Protein AF-A0A953V4J7-F1 (afdb_monomer)

pLDDT: mean 77.79, std 24.21, range [28.33, 98.94]

Nearest PDB structures (foldseek):
  7tvm-assembly1_B  TM=8.848E-01  e=2.792E-26  unclassified sequences
  7tvn-assembly1_A  TM=8.772E-01  e=6.047E-26  unclassified sequences
  7tvp-assembly1_A  TM=8.790E-01  e=7.671E-26  unclassified sequences
  8apo-assembly1_Bi  TM=3.993E-01  e=1.828E+00  Polytomella magna

Foldseek 3Di:
DDDDDDDDDDDDDDDDDDDDDDDDDDDDDDDDDDDPPDDDPPLDDCVVLVVVLVVLVVQLVVLVVVQVPDDDDPDPVVVVVNVVSVVSNVVSVVVNVVSVVVSVVSVCVNVPPDDDDDPDFDQDFDFPDWAWADDVPDDTDTWTKTDHPPALKIKTWFWAQADQFLAQQQFAPVQPGLAGVCVLPDVVDGHQAQADPSRHFAADPPPAPDHRGTLGAAPQFDPVDDSRHSNRADGLQAAKAFEEAPVVCVVSQADFFWKKKKAQQVPGFIAIHTHGHYDHNRDGHYIGLNNCVSNVWQSRNHDTITGIRMMMITHHPLGPSHDDHRVVRRVSVVVVVVVVVVVSVVSSDPDPDDDDDDDDDDDDD

Secondary structure (DSSP, 8-state):
-------------------------------------PPP------HHHHHHHHHHHHHHHHHHHHHTT--S---HHHHHHHHHHHHHHHHHHHHHHHHHHHHHHHHHHTT-S--S--------PEEEEEEEE--TTSPPEEEEEEE-TT---EEEEEEEEEE-TT-TTS--TTS-SSS-TTTTEETTEESSB-B-TTSPBPB--TTSSSTTSB-B--SSB-TTS-TT-GGGB--TTTS-EEEEEHHHHHHTT--TT-EEEEEETTT--EEEEEEEEEE-TT---EEEHHHHHHTTS---TTT--EEEEEEEEEETT---SS---HHHHHHHHHHHHHHHHHHHHHSS----PPPPP--------

Structure (mmCIF, N/CA/C/O backbone):
data_AF-A0A953V4J7-F1
#
_entry.id   AF-A0A953V4J7-F1
#
loop_
_atom_site.group_PDB
_atom_site.id
_atom_site.type_symbol
_atom_site.label_atom_id
_atom_site.label_alt_id
_atom_site.label_comp_id
_atom_site.label_asym_id
_atom_site.label_entity_id
_atom_site.label_seq_id
_atom_site.pdbx_PDB_ins_code
_atom_site.Cartn_x
_atom_site.Cartn_y
_atom_site.Cartn_z
_atom_site.occupancy
_atom_site.B_iso_or_equiv
_atom_site.auth_seq_id
_atom_site.auth_comp_id
_atom_site.auth_asym_id
_atom_site.auth_atom_id
_atom_site.pdbx_PDB_model_num
ATOM 1 N N . MET A 1 1 ? -33.431 -47.018 -30.991 1.00 38.28 1 MET A N 1
ATOM 2 C CA . MET A 1 1 ? -33.426 -47.524 -29.597 1.00 38.28 1 MET A CA 1
ATOM 3 C C . MET A 1 1 ? -32.924 -46.392 -28.706 1.00 38.28 1 MET A C 1
ATOM 5 O O . MET A 1 1 ? -31.840 -45.927 -28.993 1.00 38.28 1 MET A O 1
ATOM 9 N N . ARG A 1 2 ? -33.589 -45.798 -27.713 1.00 40.41 2 ARG A N 1
ATOM 10 C CA . ARG A 1 2 ? -34.964 -45.763 -27.190 1.00 40.41 2 ARG A CA 1
ATOM 11 C C . ARG A 1 2 ? -35.323 -44.263 -27.097 1.00 40.41 2 ARG A C 1
ATOM 13 O O . ARG A 1 2 ? -34.515 -43.489 -26.600 1.00 40.41 2 ARG A O 1
ATOM 20 N N . ARG A 1 3 ? -36.499 -43.865 -27.591 1.00 36.41 3 ARG A N 1
ATOM 21 C CA . ARG A 1 3 ? -37.117 -42.544 -27.367 1.00 36.41 3 ARG A CA 1
ATOM 22 C C . ARG A 1 3 ? -38.133 -42.696 -26.234 1.00 36.41 3 ARG A C 1
ATOM 24 O O . ARG A 1 3 ? -38.844 -43.697 -26.228 1.00 36.41 3 ARG A O 1
ATOM 31 N N . ALA A 1 4 ? -38.231 -41.721 -25.337 1.00 40.25 4 ALA A N 1
ATOM 32 C CA . ALA A 1 4 ? -39.351 -41.594 -24.409 1.00 40.25 4 ALA A CA 1
ATOM 33 C C . ALA A 1 4 ? -40.028 -40.236 -24.642 1.00 40.25 4 ALA A C 1
ATOM 35 O O . ALA A 1 4 ? -39.395 -39.191 -24.537 1.00 40.25 4 ALA A O 1
ATOM 36 N N . VAL A 1 5 ? -41.305 -40.299 -25.014 1.00 39.91 5 VAL A N 1
ATOM 37 C CA . VAL A 1 5 ? -42.265 -39.200 -25.153 1.00 39.91 5 VAL A CA 1
ATOM 38 C C . VAL A 1 5 ? -43.457 -39.591 -24.290 1.00 39.91 5 VAL A C 1
ATOM 40 O O . VAL A 1 5 ? -43.992 -40.669 -24.526 1.00 39.91 5 VAL A O 1
ATOM 43 N N . VAL A 1 6 ? -43.875 -38.740 -23.348 1.00 38.22 6 VAL A N 1
ATOM 44 C CA . VAL A 1 6 ? -45.207 -38.740 -22.699 1.00 38.22 6 VAL A CA 1
ATOM 45 C C . VAL A 1 6 ? -45.449 -37.292 -22.211 1.00 38.22 6 VAL A C 1
ATOM 47 O O . VAL A 1 6 ? -44.702 -36.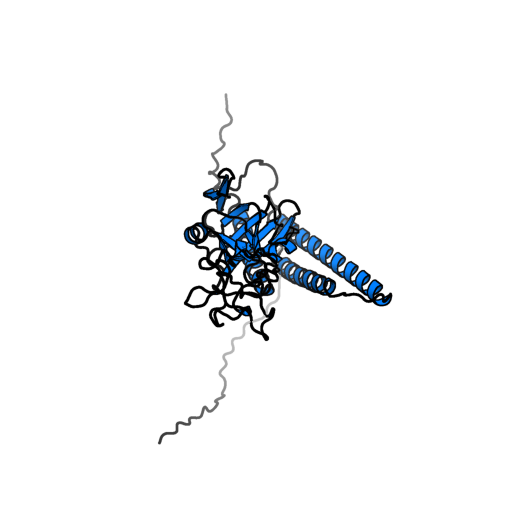824 -21.362 1.00 38.22 6 VAL A O 1
ATOM 50 N N . LEU A 1 7 ? -46.181 -36.421 -22.923 1.00 34.69 7 LEU A N 1
ATOM 51 C CA . LEU A 1 7 ? -47.638 -36.158 -22.883 1.00 34.69 7 LEU A CA 1
ATOM 52 C C . LEU A 1 7 ? -48.225 -35.949 -21.471 1.00 34.69 7 LEU A C 1
ATOM 54 O O . LEU A 1 7 ? -48.472 -36.916 -20.762 1.00 34.69 7 LEU A O 1
ATOM 58 N N . PHE A 1 8 ? -48.552 -34.700 -21.113 1.00 33.34 8 PHE A N 1
ATOM 59 C CA . PHE A 1 8 ? -49.488 -34.387 -20.025 1.00 33.34 8 PHE A CA 1
ATOM 60 C C . PHE A 1 8 ? -50.726 -33.684 -20.597 1.00 33.34 8 PHE A C 1
ATOM 62 O O . PHE A 1 8 ? -50.638 -32.596 -21.163 1.00 33.34 8 PHE A O 1
ATOM 69 N N . LEU A 1 9 ? -51.864 -34.368 -20.479 1.00 33.91 9 LEU A N 1
ATOM 70 C CA . LEU A 1 9 ? -53.213 -33.910 -20.803 1.00 33.91 9 LEU A CA 1
ATOM 71 C C . LEU A 1 9 ? -53.820 -33.174 -19.602 1.00 33.91 9 LEU A C 1
ATOM 73 O O . LEU A 1 9 ? -53.640 -33.586 -18.457 1.00 33.91 9 LEU A O 1
ATOM 77 N N . GLY A 1 10 ? -54.558 -32.102 -19.892 1.00 31.44 10 GLY A N 1
ATOM 78 C CA . GLY A 1 10 ? -55.375 -31.373 -18.928 1.00 31.44 10 GLY A CA 1
ATOM 79 C C . GLY A 1 10 ? -56.637 -32.124 -18.493 1.00 31.44 10 GLY A C 1
ATOM 80 O O . GLY A 1 10 ? -57.105 -33.043 -19.164 1.00 31.44 10 GLY A O 1
ATOM 81 N N . GLY A 1 11 ? -57.210 -31.669 -17.378 1.00 31.17 11 GLY A N 1
ATOM 82 C CA . GLY A 1 11 ? -58.510 -32.098 -16.871 1.00 31.17 11 GLY A CA 1
ATOM 83 C C . GLY A 1 11 ? -59.122 -31.031 -15.961 1.00 31.17 11 GLY A C 1
ATOM 84 O O . GLY A 1 11 ? -58.620 -30.775 -14.873 1.00 31.17 11 GLY A O 1
ATOM 85 N N . ILE A 1 12 ? -60.198 -30.410 -16.443 1.00 36.94 12 ILE A N 1
ATOM 86 C CA . ILE A 1 12 ? -61.181 -29.597 -15.706 1.00 36.94 12 ILE A CA 1
ATOM 87 C C . ILE A 1 12 ? -62.361 -30.521 -15.352 1.00 36.94 12 ILE A C 1
ATOM 89 O O . ILE A 1 12 ? -62.672 -31.371 -16.178 1.00 36.94 12 ILE A O 1
ATOM 93 N N . PHE A 1 13 ? -63.003 -30.338 -14.183 1.00 30.23 13 PHE A N 1
ATOM 94 C CA . PHE A 1 13 ? -64.453 -30.467 -13.848 1.00 30.23 13 PHE A CA 1
ATOM 95 C C . PHE A 1 13 ? -64.588 -30.533 -12.300 1.00 30.23 13 PHE A C 1
ATOM 97 O O . PHE A 1 13 ? -63.967 -31.385 -11.679 1.00 30.23 13 PHE A O 1
ATOM 104 N N . LEU A 1 14 ? -65.124 -29.524 -11.592 1.00 32.06 14 LEU A N 1
ATOM 105 C CA . LEU A 1 14 ? -66.529 -29.116 -11.338 1.00 32.06 14 LEU A CA 1
ATOM 106 C C . LEU A 1 14 ? -67.235 -29.823 -10.150 1.00 32.06 14 LEU A C 1
ATOM 108 O O . LEU A 1 14 ? -67.510 -31.014 -10.190 1.00 32.06 14 LEU A O 1
ATOM 112 N N . CYS A 1 15 ? -67.599 -28.975 -9.172 1.00 28.83 15 CYS A N 1
ATOM 113 C CA . CYS A 1 15 ? -68.765 -28.948 -8.267 1.00 28.83 15 CYS A CA 1
ATOM 114 C C . CYS A 1 15 ? -69.114 -30.109 -7.314 1.00 28.83 15 CYS A C 1
ATOM 116 O O . CYS A 1 15 ? -69.509 -31.191 -7.732 1.00 28.83 15 CYS A O 1
ATOM 118 N N . SER A 1 16 ? -69.272 -29.754 -6.028 1.00 31.38 16 SER A N 1
ATOM 119 C CA . SER A 1 16 ? -70.561 -29.879 -5.318 1.00 31.38 16 SER A CA 1
ATOM 120 C C . SER A 1 16 ? -70.647 -28.946 -4.104 1.00 31.38 16 SER A C 1
ATOM 122 O O . SER A 1 16 ? -69.672 -28.725 -3.391 1.00 31.38 16 SER A O 1
ATOM 124 N N . SER A 1 17 ? -71.837 -28.382 -3.921 1.00 32.12 17 SER A N 1
ATOM 125 C CA . SER A 1 17 ? -72.204 -27.323 -2.982 1.00 32.12 17 SER A CA 1
ATOM 126 C C . SER A 1 17 ? -72.925 -27.906 -1.767 1.00 32.12 17 SER A C 1
ATOM 128 O O . SER A 1 17 ? -73.775 -28.776 -1.938 1.00 32.12 17 SER A O 1
ATOM 130 N N . THR A 1 18 ? -72.735 -27.329 -0.579 1.00 37.22 18 THR A N 1
ATOM 131 C CA . THR A 1 18 ? -73.764 -27.357 0.472 1.00 37.22 18 THR A CA 1
ATOM 132 C C . THR A 1 18 ? -73.940 -25.976 1.085 1.00 37.22 18 THR A C 1
ATOM 134 O O . THR A 1 18 ? -73.002 -25.353 1.574 1.00 37.22 18 THR A O 1
ATOM 137 N N . VAL A 1 19 ? -75.187 -25.524 1.006 1.00 34.75 19 VAL A N 1
ATOM 138 C CA . VAL A 1 19 ? -75.767 -24.307 1.566 1.00 34.75 19 VAL A CA 1
ATOM 139 C C . VAL A 1 19 ? -76.083 -24.531 3.044 1.00 34.75 19 VAL A C 1
ATOM 141 O O . VAL A 1 19 ? -76.745 -25.509 3.376 1.00 34.75 19 VAL A O 1
ATOM 144 N N . THR A 1 20 ? -75.753 -23.563 3.899 1.00 34.97 20 THR A N 1
ATOM 145 C CA . THR A 1 20 ? -76.502 -23.311 5.140 1.00 34.97 20 THR A CA 1
ATOM 146 C C . THR A 1 20 ? -76.660 -21.809 5.343 1.00 34.97 20 THR A C 1
ATOM 148 O O . THR A 1 20 ? -75.705 -21.040 5.278 1.00 34.97 20 THR A O 1
ATOM 151 N N . ARG A 1 21 ? -77.919 -21.411 5.524 1.00 32.44 21 ARG A N 1
ATOM 152 C CA . ARG A 1 21 ? -78.450 -20.052 5.646 1.00 32.44 21 ARG A CA 1
ATOM 153 C C . ARG A 1 21 ? -78.636 -19.735 7.130 1.00 32.44 21 ARG A C 1
ATOM 155 O O . ARG A 1 21 ? -79.226 -20.546 7.835 1.00 32.44 21 ARG A O 1
ATOM 162 N N . GLY A 1 22 ? -78.216 -18.551 7.574 1.00 30.48 22 GLY A N 1
ATOM 163 C CA . GLY A 1 22 ? -78.422 -18.088 8.951 1.00 30.48 22 GLY A CA 1
ATOM 164 C C . GLY A 1 22 ? -78.260 -16.574 9.119 1.00 30.48 22 GLY A C 1
ATOM 165 O O . GLY A 1 22 ? -77.184 -16.113 9.456 1.00 30.48 22 GLY A O 1
ATOM 166 N N . GLN A 1 23 ? -79.346 -15.851 8.829 1.00 32.38 23 GLN A N 1
ATOM 167 C CA . GLN A 1 23 ? -79.809 -14.553 9.364 1.00 32.38 23 GLN A CA 1
ATOM 168 C C . GLN A 1 23 ? -78.820 -13.392 9.636 1.00 32.38 23 GLN A C 1
ATOM 170 O O . GLN A 1 23 ? -78.027 -13.408 10.568 1.00 32.38 23 GLN A O 1
ATOM 175 N N . GLN A 1 24 ? -79.032 -12.292 8.898 1.00 33.81 24 GLN A N 1
ATOM 176 C CA . GLN A 1 24 ? -78.630 -10.933 9.277 1.00 33.81 24 GLN A CA 1
ATOM 177 C C . GLN A 1 24 ? -79.497 -10.400 10.429 1.00 33.81 24 GLN A C 1
ATOM 179 O O . GLN A 1 24 ? -80.725 -10.450 10.353 1.00 33.81 24 GLN A O 1
ATOM 184 N N . VAL A 1 25 ? -78.851 -9.788 11.425 1.00 32.53 25 VAL A N 1
ATOM 185 C CA . VAL A 1 25 ? -79.450 -8.825 12.360 1.00 32.53 25 VAL A CA 1
ATOM 186 C C . VAL A 1 25 ? -78.483 -7.646 12.500 1.00 32.53 25 VAL A C 1
ATOM 188 O O . VAL A 1 25 ? -77.278 -7.833 12.642 1.00 32.53 25 VAL A O 1
ATOM 191 N N . SER A 1 26 ? -79.019 -6.430 12.443 1.00 30.58 26 SER A N 1
ATOM 192 C CA . SER A 1 26 ? -78.356 -5.158 12.760 1.00 30.58 26 SER A CA 1
ATOM 193 C C . SER A 1 26 ? -79.230 -4.418 13.802 1.00 30.58 26 SER A C 1
ATOM 195 O O . SER A 1 26 ? -80.378 -4.821 13.996 1.00 30.58 26 SER A O 1
ATOM 197 N N . PRO A 1 27 ? -78.761 -3.356 14.482 1.00 44.16 27 PRO A N 1
ATOM 198 C CA . PRO A 1 27 ? -78.021 -3.406 15.746 1.00 44.16 27 PRO A CA 1
ATOM 199 C C . PRO A 1 27 ? -78.781 -2.726 16.914 1.00 44.16 27 PRO A C 1
ATOM 201 O O . PRO A 1 27 ? -79.762 -2.014 16.707 1.00 44.16 27 PRO A O 1
ATOM 204 N N . LYS A 1 28 ? -78.306 -2.889 18.160 1.00 28.33 28 LYS A N 1
ATOM 205 C CA . LYS A 1 28 ? -78.708 -2.056 19.316 1.00 28.33 28 LYS A CA 1
ATOM 206 C C . LYS A 1 28 ? -77.488 -1.794 20.226 1.00 28.33 28 LYS A C 1
ATOM 208 O O . LYS A 1 28 ? -76.666 -2.700 20.347 1.00 28.33 28 LYS A O 1
ATOM 213 N N . PRO A 1 29 ? -77.318 -0.580 20.796 1.00 37.06 29 PRO A N 1
ATOM 214 C CA . PRO A 1 29 ? -76.017 -0.087 21.241 1.00 37.06 29 PRO A CA 1
ATOM 215 C C . PRO A 1 29 ? -75.705 -0.475 22.688 1.00 37.06 29 PRO A C 1
ATOM 217 O O . PRO A 1 29 ? -76.608 -0.651 23.506 1.00 37.06 29 PRO A O 1
ATOM 220 N N . ALA A 1 30 ? -74.415 -0.545 22.997 1.00 29.62 30 ALA A N 1
ATOM 221 C CA . ALA A 1 30 ? -73.877 -0.605 24.349 1.00 29.62 30 ALA A CA 1
ATOM 222 C C . ALA A 1 30 ? -72.522 0.141 24.367 1.00 29.62 30 ALA A C 1
ATOM 224 O O . ALA A 1 30 ? -72.015 0.493 23.302 1.00 29.62 30 ALA A O 1
ATOM 225 N N . PRO A 1 31 ? -72.005 0.486 25.549 1.00 31.75 31 PRO A N 1
ATOM 226 C CA . PRO A 1 31 ? -71.834 1.847 26.017 1.00 31.75 31 PRO A CA 1
ATOM 227 C C . PRO A 1 31 ? -70.466 2.430 25.655 1.00 31.75 31 PRO A C 1
ATOM 229 O O . PRO A 1 31 ? -69.478 1.723 25.489 1.00 31.75 31 PRO A O 1
ATOM 232 N N . GLU A 1 32 ? -70.439 3.754 25.581 1.00 34.97 32 GLU A N 1
ATOM 233 C CA . GLU A 1 32 ? -69.242 4.587 25.631 1.00 34.97 32 GLU A CA 1
ATOM 234 C C . GLU A 1 32 ? -68.348 4.158 26.805 1.00 34.97 32 GLU A C 1
ATOM 236 O O . GLU A 1 32 ? -68.883 3.955 27.896 1.00 34.97 32 GLU A O 1
ATOM 241 N N . GLN A 1 33 ? -67.036 3.995 26.568 1.00 28.39 33 GLN A N 1
ATOM 242 C CA . GLN A 1 33 ? -65.923 4.404 27.445 1.00 28.39 33 GLN A CA 1
ATOM 243 C C . GLN A 1 33 ? -64.554 3.924 26.904 1.00 28.39 33 GLN A C 1
ATOM 245 O O . GLN A 1 33 ? -64.313 2.733 26.732 1.00 28.39 33 GLN A O 1
ATOM 250 N N . VAL A 1 34 ? -63.674 4.922 26.759 1.00 30.03 34 VAL A N 1
ATOM 251 C CA . VAL A 1 34 ? -62.198 4.920 26.820 1.00 30.03 34 VAL A CA 1
ATOM 252 C C . VAL A 1 34 ? -61.425 4.528 25.550 1.00 30.03 34 VAL A C 1
ATOM 254 O O . VAL A 1 34 ? -61.220 3.362 25.231 1.00 30.03 34 VAL A O 1
ATOM 257 N N . GLU A 1 35 ? -60.942 5.573 24.865 1.00 33.34 35 GLU A N 1
ATOM 258 C CA . GLU A 1 35 ? -59.783 5.554 23.967 1.00 33.34 35 GLU A CA 1
ATOM 259 C C . GLU A 1 35 ? -58.567 4.922 24.657 1.00 33.34 35 GLU A C 1
ATOM 261 O O . GLU A 1 35 ? -58.060 5.474 25.631 1.00 33.34 35 GLU A O 1
ATOM 266 N N . ASP A 1 36 ? -58.045 3.836 24.089 1.00 30.22 36 ASP A N 1
ATOM 267 C CA . ASP A 1 36 ? -56.650 3.439 24.279 1.00 30.22 36 ASP A CA 1
ATOM 268 C C . ASP A 1 36 ? -55.896 3.820 22.998 1.00 30.22 36 ASP A C 1
ATOM 270 O O . ASP A 1 36 ? -55.786 3.057 22.033 1.00 30.22 36 ASP A O 1
ATOM 274 N N . GLN A 1 37 ? -55.448 5.077 22.947 1.00 31.00 37 GLN A N 1
ATOM 275 C CA . GLN A 1 37 ? -54.481 5.520 21.951 1.00 31.00 37 GLN A CA 1
ATOM 276 C C . GLN A 1 37 ? -53.152 4.822 22.254 1.00 31.00 37 GLN A C 1
ATOM 278 O O . GLN A 1 37 ? -52.406 5.227 23.145 1.00 31.00 37 GLN A O 1
ATOM 283 N N . ALA A 1 38 ? -52.851 3.759 21.507 1.00 33.50 38 ALA A N 1
ATOM 284 C CA . ALA A 1 38 ? -51.515 3.187 21.481 1.00 33.50 38 ALA A CA 1
ATOM 285 C C . ALA A 1 38 ? -50.516 4.281 21.067 1.00 33.50 38 ALA A C 1
ATOM 287 O O . ALA A 1 38 ? -50.613 4.851 19.977 1.00 33.50 38 ALA A O 1
ATOM 288 N N . ALA A 1 39 ? -49.572 4.584 21.958 1.00 32.53 39 ALA A N 1
ATOM 289 C CA . ALA A 1 39 ? -48.487 5.517 21.697 1.00 32.53 39 ALA A CA 1
ATOM 290 C C . ALA A 1 39 ? -47.701 5.088 20.438 1.00 32.53 39 ALA A C 1
ATOM 292 O O . ALA A 1 39 ? -47.412 3.897 20.277 1.00 32.53 39 ALA A O 1
ATOM 293 N N . PRO A 1 40 ? -47.333 6.016 19.536 1.00 34.47 40 PRO A N 1
ATOM 294 C CA . PRO A 1 40 ? -46.537 5.671 18.369 1.00 34.47 40 PRO A CA 1
ATOM 295 C C . PRO A 1 40 ? -45.130 5.247 18.811 1.00 34.47 40 PRO A C 1
ATOM 297 O O . PRO A 1 40 ? -44.432 5.988 19.505 1.00 34.47 40 PRO A O 1
ATOM 300 N N . ASN A 1 41 ? -44.699 4.057 18.386 1.00 39.00 41 ASN A N 1
ATOM 301 C CA . ASN A 1 41 ? -43.303 3.630 18.477 1.00 39.00 41 ASN A CA 1
ATOM 302 C C . ASN A 1 41 ? -42.442 4.544 17.588 1.00 39.00 41 ASN A C 1
ATOM 304 O O . ASN A 1 41 ? -42.284 4.297 16.396 1.00 39.00 41 ASN A O 1
ATOM 308 N N . ASN A 1 42 ? -41.876 5.599 18.174 1.00 46.50 42 ASN A N 1
ATOM 309 C CA . ASN A 1 42 ? -40.958 6.544 17.529 1.00 46.50 42 ASN A CA 1
ATOM 310 C C . ASN A 1 42 ? -39.522 5.986 17.405 1.00 46.50 42 ASN A C 1
ATOM 312 O O . ASN A 1 42 ? -38.553 6.671 17.720 1.00 46.50 42 ASN A O 1
ATOM 316 N N . ALA A 1 43 ? -39.361 4.743 16.950 1.00 46.78 43 ALA A N 1
ATOM 317 C CA . ALA A 1 43 ? -38.062 4.261 16.483 1.00 46.78 43 ALA A CA 1
ATOM 318 C C . ALA A 1 43 ? -37.955 4.599 14.991 1.00 46.78 43 ALA A C 1
ATOM 320 O O . ALA A 1 43 ? -38.588 3.959 14.153 1.00 46.78 43 ALA A O 1
ATOM 321 N N . GLN A 1 44 ? -37.217 5.654 14.657 1.00 57.84 44 GLN A N 1
ATOM 322 C CA . GLN A 1 44 ? -37.091 6.124 13.281 1.00 57.84 44 GLN A CA 1
ATOM 323 C C . GLN A 1 44 ? -36.043 5.265 12.558 1.00 57.84 44 GLN A C 1
ATOM 325 O O . GLN A 1 44 ? -34.872 5.269 12.931 1.00 57.84 44 GLN A O 1
ATOM 330 N N . ASP A 1 45 ? -36.451 4.489 11.552 1.00 65.19 45 ASP A N 1
ATOM 331 C CA . ASP A 1 45 ? -35.545 3.626 10.785 1.00 65.19 45 ASP A CA 1
ATOM 332 C C . ASP A 1 45 ? -34.520 4.464 9.993 1.00 65.19 45 ASP A C 1
ATOM 334 O O . ASP A 1 45 ? -34.853 5.119 9.003 1.00 65.19 45 ASP A O 1
ATOM 338 N N . CYS A 1 46 ? -33.259 4.456 10.440 1.00 68.00 46 CYS A N 1
ATOM 339 C CA . CYS A 1 46 ? -32.174 5.207 9.804 1.00 68.00 46 CYS A CA 1
ATOM 340 C C . CYS A 1 46 ? -31.556 4.468 8.597 1.00 68.00 46 CYS A C 1
ATOM 342 O O . CYS A 1 46 ? -30.598 4.983 8.021 1.00 68.00 46 CYS A O 1
ATOM 344 N N . SER A 1 47 ? -32.054 3.281 8.211 1.00 65.38 47 SER A N 1
ATOM 345 C CA . SER A 1 47 ? -31.520 2.468 7.101 1.00 65.38 47 SER A CA 1
ATOM 346 C C . SER A 1 47 ? -31.441 3.250 5.781 1.00 65.38 47 SER A C 1
ATOM 348 O O . SER A 1 47 ? -30.411 3.247 5.107 1.00 65.38 47 SER A O 1
ATOM 350 N N . SER A 1 48 ? -32.480 4.030 5.475 1.00 70.62 48 SER A N 1
ATOM 351 C CA . SER A 1 48 ? -32.565 4.859 4.265 1.00 70.62 48 SER A CA 1
ATOM 352 C C . SER A 1 48 ? -31.524 5.989 4.206 1.00 70.62 48 SER A C 1
ATOM 354 O O . SER A 1 48 ? -31.117 6.402 3.117 1.00 70.62 48 SER A O 1
ATOM 356 N N . SER A 1 49 ? -31.025 6.453 5.357 1.00 73.50 49 SER A N 1
ATOM 357 C CA . SER A 1 49 ? -29.965 7.467 5.435 1.00 73.50 49 SER A CA 1
ATOM 358 C C . SER A 1 49 ? -28.599 6.916 5.016 1.00 73.50 49 SER A C 1
ATOM 360 O O . SER A 1 49 ? -27.774 7.666 4.494 1.00 73.50 49 SER A O 1
ATOM 362 N N . PHE A 1 50 ? -28.354 5.613 5.193 1.00 67.31 50 PHE A N 1
ATOM 363 C CA . PHE A 1 50 ? -27.089 4.982 4.805 1.00 67.31 50 PHE A CA 1
ATOM 364 C C . PHE A 1 50 ? -26.942 4.868 3.287 1.00 67.31 50 PHE A C 1
ATOM 366 O O . PHE A 1 50 ? -25.906 5.260 2.747 1.00 67.31 50 PHE A O 1
ATOM 373 N N . ASP A 1 51 ? -27.980 4.402 2.586 1.00 75.56 51 ASP A N 1
ATOM 374 C CA . ASP A 1 51 ? -27.969 4.334 1.119 1.00 75.56 51 ASP A CA 1
ATOM 375 C C . ASP A 1 51 ? -27.842 5.732 0.503 1.00 75.56 51 ASP A C 1
ATOM 377 O O . ASP A 1 51 ? -27.086 5.934 -0.449 1.00 75.56 51 ASP A O 1
ATOM 381 N N . ALA A 1 52 ? -28.485 6.728 1.118 1.00 75.94 52 ALA A N 1
ATOM 382 C CA . ALA A 1 52 ? -28.381 8.121 0.707 1.00 75.94 52 ALA A CA 1
ATOM 383 C C . ALA A 1 52 ? -26.967 8.709 0.892 1.00 75.94 52 ALA A C 1
ATOM 385 O O . ALA A 1 52 ? -26.547 9.529 0.076 1.00 75.94 52 ALA A O 1
ATOM 386 N N . ILE A 1 53 ? -26.228 8.311 1.936 1.00 76.88 53 ILE A N 1
ATOM 387 C CA . ILE A 1 53 ? -24.824 8.715 2.142 1.00 76.88 53 ILE A CA 1
ATOM 388 C C . ILE A 1 53 ? -23.906 7.999 1.155 1.00 76.88 53 ILE A C 1
ATOM 390 O O . ILE A 1 53 ? -23.062 8.645 0.537 1.00 76.88 53 ILE A O 1
ATOM 394 N N . ARG A 1 54 ? -24.083 6.685 0.959 1.00 78.12 54 ARG A N 1
ATOM 395 C CA . ARG A 1 54 ? -23.311 5.905 -0.022 1.00 78.12 54 ARG A CA 1
ATOM 396 C C . ARG A 1 54 ? -23.446 6.508 -1.419 1.00 78.12 54 ARG A C 1
ATOM 398 O O . ARG A 1 54 ? -22.440 6.713 -2.095 1.00 78.12 54 ARG A O 1
ATOM 405 N N . GLN A 1 55 ? -24.670 6.828 -1.826 1.00 81.12 55 GLN A N 1
ATOM 406 C CA . GLN A 1 55 ? -24.940 7.463 -3.110 1.00 81.12 55 GLN A CA 1
ATOM 407 C C . GLN A 1 55 ? -24.301 8.858 -3.196 1.00 81.12 55 GLN A C 1
ATOM 409 O O . GLN A 1 55 ? -23.678 9.183 -4.203 1.00 81.12 55 GLN A O 1
ATOM 414 N N . GLN A 1 56 ? -24.369 9.659 -2.126 1.00 85.94 56 GLN A N 1
ATOM 415 C CA . GLN A 1 56 ? -23.752 10.988 -2.112 1.00 85.94 56 GLN A CA 1
ATOM 416 C C . GLN A 1 56 ? -22.219 10.935 -2.208 1.00 85.94 56 GLN A C 1
ATOM 418 O O . GLN A 1 56 ? -21.624 11.735 -2.925 1.00 85.94 56 GLN A O 1
ATOM 423 N N . ARG A 1 57 ? -21.568 9.963 -1.556 1.00 81.06 57 ARG A N 1
ATOM 424 C CA . ARG A 1 57 ? -20.115 9.744 -1.680 1.00 81.06 57 ARG A CA 1
ATOM 425 C C . ARG A 1 57 ? -19.704 9.396 -3.114 1.00 81.06 57 ARG A C 1
ATOM 427 O O . ARG A 1 57 ? -18.649 9.833 -3.562 1.00 81.06 57 ARG A O 1
ATOM 434 N N . GLN A 1 58 ? -20.539 8.656 -3.847 1.00 77.75 58 GLN A N 1
ATOM 435 C CA . GLN A 1 58 ? -20.297 8.355 -5.263 1.00 77.75 58 GLN A CA 1
ATOM 436 C C . GLN A 1 58 ? -20.396 9.597 -6.160 1.00 77.75 58 GLN A C 1
ATOM 438 O O . GLN A 1 58 ? -19.653 9.679 -7.138 1.00 77.75 58 GLN A O 1
ATOM 443 N N . TYR A 1 59 ? -21.276 10.554 -5.845 1.00 80.75 59 TYR A N 1
ATOM 444 C CA . TYR A 1 59 ? -21.345 11.831 -6.566 1.00 80.75 59 TYR A CA 1
ATOM 445 C C . TYR A 1 59 ? -20.109 12.696 -6.301 1.00 80.75 59 TYR A C 1
ATOM 447 O O . TYR A 1 59 ? -19.427 13.074 -7.249 1.00 80.75 59 TYR A O 1
ATOM 455 N N . VAL A 1 60 ? -19.711 12.849 -5.031 1.00 80.31 60 VAL A N 1
ATOM 456 C CA . VAL A 1 60 ? -18.471 13.558 -4.659 1.00 80.31 60 VAL A CA 1
ATOM 457 C C . VAL A 1 60 ? -17.250 12.972 -5.374 1.00 80.31 60 VAL A C 1
ATOM 459 O O . VAL A 1 60 ? -16.430 13.710 -5.915 1.00 80.31 60 VAL A O 1
ATOM 462 N N . GLU A 1 61 ? -17.119 11.645 -5.400 1.00 78.44 61 GLU A N 1
ATOM 463 C CA . GLU A 1 61 ? -15.985 10.979 -6.048 1.00 78.44 61 GLU A CA 1
ATOM 464 C C . GLU A 1 61 ? -16.005 11.147 -7.575 1.00 78.44 61 GLU A C 1
ATOM 466 O O . GLU A 1 61 ? -14.965 11.377 -8.195 1.00 78.44 61 GLU A O 1
ATOM 471 N N . ARG A 1 62 ? -17.188 11.086 -8.198 1.00 80.06 62 ARG A N 1
ATOM 472 C CA . ARG A 1 62 ? -17.351 11.357 -9.631 1.00 80.06 62 ARG A CA 1
ATOM 473 C C . ARG A 1 62 ? -16.902 12.775 -9.978 1.00 80.06 62 ARG A C 1
ATOM 475 O O . ARG A 1 62 ? -16.132 12.943 -10.923 1.00 80.06 62 ARG A O 1
ATOM 482 N N . ASP A 1 63 ? -17.347 13.764 -9.216 1.00 76.69 63 ASP A N 1
ATOM 483 C CA . ASP A 1 63 ? -17.075 15.175 -9.492 1.00 76.69 63 ASP A CA 1
ATOM 484 C C . ASP A 1 63 ? -15.609 15.515 -9.211 1.00 76.69 63 ASP A C 1
ATOM 486 O O . ASP A 1 63 ? -14.961 16.233 -9.977 1.00 76.69 63 ASP A O 1
ATOM 490 N N . ARG A 1 64 ? -15.021 14.884 -8.189 1.00 76.94 64 ARG A N 1
ATOM 491 C CA . ARG A 1 64 ? -13.587 14.966 -7.902 1.00 76.94 64 ARG A CA 1
ATOM 492 C C . ARG A 1 64 ? -12.732 14.410 -9.045 1.00 76.94 64 ARG A C 1
ATOM 494 O O . ARG A 1 64 ? -11.717 15.012 -9.384 1.00 76.94 64 ARG A O 1
ATOM 501 N N . ARG A 1 65 ? -13.141 13.310 -9.688 1.00 72.62 65 ARG A N 1
ATOM 502 C CA . ARG A 1 65 ? -12.437 12.755 -10.864 1.00 72.62 65 ARG A CA 1
ATOM 503 C C . A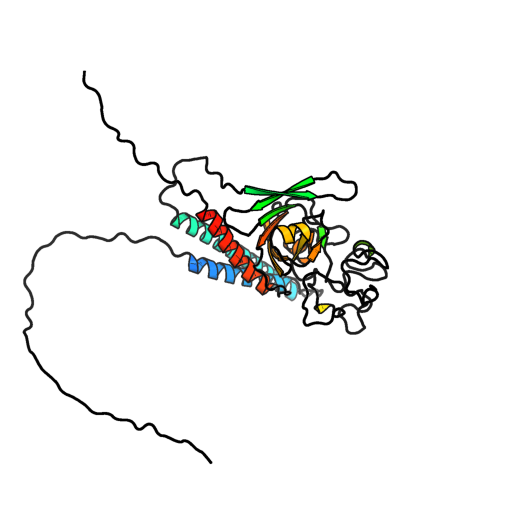RG A 1 65 ? -12.507 13.680 -12.082 1.00 72.62 65 ARG A C 1
ATOM 505 O O . ARG A 1 65 ? -11.552 13.743 -12.851 1.00 72.62 65 ARG A O 1
ATOM 512 N N . GLN A 1 66 ? -13.594 14.432 -12.248 1.00 67.94 66 GLN A N 1
ATOM 513 C CA . GLN A 1 66 ? -13.746 15.393 -13.350 1.00 67.94 66 GLN A CA 1
ATOM 514 C C . GLN A 1 66 ? -12.883 16.657 -13.192 1.00 67.94 66 GLN A C 1
ATOM 516 O O . GLN A 1 66 ? -12.684 17.381 -14.170 1.00 67.94 66 GLN A O 1
ATOM 521 N N . PHE A 1 67 ? -12.334 16.897 -11.997 1.00 60.44 67 PHE A N 1
ATOM 522 C CA . PHE A 1 67 ? -11.385 17.978 -11.719 1.00 60.44 67 PHE A CA 1
ATOM 523 C C . PHE A 1 67 ? -9.946 17.687 -12.147 1.00 60.44 67 PHE A C 1
ATOM 525 O O . PHE A 1 67 ? -9.202 18.614 -12.446 1.00 60.44 67 PHE A O 1
ATOM 532 N N . VAL A 1 68 ? -9.549 16.413 -12.200 1.00 54.53 68 VAL A N 1
ATOM 533 C CA . VAL A 1 68 ? -8.159 16.000 -12.475 1.00 54.53 68 VAL A CA 1
ATOM 534 C C . VAL A 1 68 ? -7.841 15.994 -13.986 1.00 54.53 68 VAL A C 1
ATOM 536 O O . VAL A 1 68 ? -6.698 15.807 -14.381 1.00 54.53 68 VAL A O 1
ATOM 539 N N . GLY A 1 69 ? -8.835 16.234 -14.851 1.00 49.66 69 GLY A N 1
ATOM 540 C CA . GLY A 1 69 ? -8.711 16.134 -16.314 1.00 49.66 69 GLY A CA 1
ATOM 541 C C . GLY A 1 69 ? -8.579 17.449 -17.095 1.00 49.66 69 GLY A C 1
ATOM 542 O O . GLY A 1 69 ? -8.819 17.431 -18.300 1.00 49.66 69 GLY A O 1
ATOM 543 N N . VAL A 1 70 ? -8.275 18.587 -16.460 1.00 50.41 70 VAL A N 1
ATOM 544 C CA . VAL A 1 70 ? -8.128 19.879 -17.162 1.00 50.41 70 VAL A CA 1
ATOM 545 C C . VAL A 1 70 ? -6.644 20.207 -17.328 1.00 50.41 70 VAL A C 1
ATOM 547 O O . VAL A 1 70 ? -6.036 20.769 -16.422 1.00 50.41 70 VAL A O 1
ATOM 550 N N . ASP A 1 71 ? -6.077 19.845 -18.480 1.00 45.53 71 ASP A N 1
ATOM 551 C CA . ASP A 1 71 ? -4.750 20.296 -18.916 1.00 45.53 71 ASP A CA 1
ATOM 552 C C . ASP A 1 71 ? -4.859 21.428 -19.960 1.00 45.53 71 ASP A C 1
ATOM 554 O O . ASP A 1 71 ? -5.860 21.577 -20.667 1.00 45.53 71 ASP A O 1
ATOM 558 N N . ASP A 1 72 ? -3.810 22.240 -19.978 1.00 48.44 72 ASP A N 1
ATOM 559 C CA . ASP A 1 72 ? -3.570 23.560 -20.567 1.00 48.44 72 ASP A CA 1
ATOM 560 C C . ASP A 1 72 ? -4.348 23.939 -21.856 1.00 48.44 72 ASP A C 1
ATOM 562 O O . ASP A 1 72 ? -3.916 23.719 -22.990 1.00 48.44 72 ASP A O 1
ATOM 566 N N . SER A 1 73 ? -5.469 24.654 -21.713 1.00 46.19 73 SER A N 1
ATOM 567 C CA . SER A 1 73 ? -5.941 25.569 -22.764 1.00 46.19 73 SER A CA 1
ATOM 568 C C . SER A 1 73 ? -6.594 26.804 -22.146 1.00 46.19 73 SER A C 1
ATOM 570 O O . SER A 1 73 ? -7.532 26.721 -21.354 1.00 46.19 73 SER A O 1
ATOM 572 N N . ARG A 1 74 ? -6.062 27.986 -22.487 1.00 53.41 74 ARG A N 1
ATOM 573 C CA . ARG A 1 74 ? -6.561 29.302 -22.049 1.00 53.41 74 ARG A CA 1
ATOM 574 C C . ARG A 1 74 ? -7.858 29.668 -22.774 1.00 53.41 74 ARG A C 1
ATOM 576 O O . ARG A 1 74 ? -7.916 30.678 -23.471 1.00 53.41 74 ARG A O 1
ATOM 583 N N . ASP A 1 75 ? -8.886 28.847 -22.604 1.00 54.88 75 ASP A N 1
ATOM 584 C CA . ASP A 1 75 ? -10.238 29.125 -23.066 1.00 54.88 75 ASP A CA 1
ATOM 585 C C . ASP A 1 75 ? -11.076 29.672 -21.906 1.00 54.88 75 ASP A C 1
ATOM 587 O O . ASP A 1 75 ? -11.298 29.008 -20.895 1.00 54.88 75 ASP A O 1
ATOM 591 N N . MET A 1 76 ? -11.598 30.890 -22.055 1.00 53.12 76 MET A N 1
ATOM 592 C CA . MET A 1 76 ? -12.489 31.519 -21.064 1.00 53.12 76 MET A CA 1
ATOM 593 C C . MET A 1 76 ? -13.754 30.678 -20.787 1.00 53.12 76 MET A C 1
ATOM 595 O O . MET A 1 76 ? -14.337 30.770 -19.711 1.00 53.12 76 MET A O 1
ATOM 599 N N . GLN A 1 77 ? -14.170 29.826 -21.733 1.00 53.66 77 GLN A N 1
ATOM 600 C CA . GLN A 1 77 ? -15.252 28.853 -21.534 1.00 53.66 77 GLN A CA 1
ATOM 601 C C . GLN A 1 77 ? -14.832 27.665 -20.652 1.00 53.66 77 GLN A C 1
ATOM 603 O O . GLN A 1 77 ? -15.655 27.159 -19.890 1.00 53.66 77 GLN A O 1
ATOM 608 N N . ALA A 1 78 ? -13.564 27.243 -20.706 1.00 55.00 78 ALA A N 1
ATOM 609 C CA . ALA A 1 78 ? -13.028 26.193 -19.843 1.00 55.00 78 ALA A CA 1
ATOM 610 C C . ALA A 1 78 ? -12.931 26.660 -18.381 1.00 55.00 78 ALA A C 1
ATOM 612 O O . ALA A 1 78 ? -13.238 25.884 -17.480 1.00 55.00 78 ALA A O 1
ATOM 613 N N . ILE A 1 79 ? -12.611 27.941 -18.155 1.00 56.16 79 ILE A N 1
ATOM 614 C CA . ILE A 1 79 ? -12.583 28.563 -16.819 1.00 56.16 79 ILE A CA 1
ATOM 615 C C . ILE A 1 79 ? -13.986 28.581 -16.198 1.00 56.16 79 ILE A C 1
ATOM 617 O O . ILE A 1 79 ? -14.165 28.091 -15.089 1.00 56.16 79 ILE A O 1
ATOM 621 N N . ASN A 1 80 ? -15.005 29.032 -16.941 1.00 59.38 80 ASN A N 1
ATOM 622 C CA . ASN A 1 80 ? -16.388 29.041 -16.443 1.00 59.38 80 ASN A CA 1
ATOM 623 C C . ASN A 1 80 ? -16.905 27.627 -16.118 1.00 59.38 80 ASN A C 1
ATOM 625 O O . ASN A 1 80 ? -17.628 27.441 -15.142 1.00 59.38 80 ASN A O 1
ATOM 629 N N . ASN A 1 81 ? -16.525 26.620 -16.912 1.00 61.12 81 ASN A N 1
ATOM 630 C CA . ASN A 1 81 ? -16.893 25.225 -16.656 1.00 61.12 81 ASN A CA 1
ATOM 631 C C . ASN A 1 81 ? -16.136 24.625 -15.461 1.00 61.12 81 ASN A C 1
ATOM 633 O O . ASN A 1 81 ? -16.709 23.823 -14.728 1.00 61.12 81 ASN A O 1
ATOM 637 N N . ALA A 1 82 ? -14.874 25.003 -15.246 1.00 60.81 82 ALA A N 1
ATOM 638 C CA . ALA A 1 82 ? -14.108 24.602 -14.068 1.00 60.81 82 ALA A CA 1
ATOM 639 C C . ALA A 1 82 ? -14.674 25.238 -12.786 1.00 60.81 82 ALA A C 1
ATOM 641 O O . ALA A 1 82 ? -14.818 24.549 -11.778 1.00 60.81 82 ALA A O 1
ATOM 642 N N . ASP A 1 83 ? -15.080 26.509 -12.842 1.00 67.88 83 ASP A N 1
ATOM 643 C CA . ASP A 1 83 ? -15.741 27.198 -11.730 1.00 67.88 83 ASP A CA 1
ATOM 644 C C . ASP A 1 83 ? -17.105 26.571 -11.405 1.00 67.88 83 ASP A C 1
ATOM 646 O O . ASP A 1 83 ? -17.408 26.327 -10.237 1.00 67.88 83 ASP A O 1
ATOM 650 N N . LEU A 1 84 ? -17.904 26.229 -12.423 1.00 70.00 84 LEU A N 1
ATOM 651 C CA . LEU A 1 84 ? -19.181 25.524 -12.246 1.00 70.00 84 LEU A CA 1
ATOM 652 C C . LEU A 1 84 ? -18.996 24.145 -11.604 1.00 70.00 84 LEU A C 1
ATOM 654 O O . LEU A 1 84 ? -19.661 23.848 -10.615 1.00 70.00 84 LEU A O 1
ATOM 658 N N . ARG A 1 85 ? -18.039 23.341 -12.084 1.00 74.81 85 ARG A N 1
ATOM 659 C CA . ARG A 1 85 ? -17.711 22.043 -11.469 1.00 74.81 85 ARG A CA 1
ATOM 660 C C . ARG A 1 85 ? -17.244 22.210 -10.024 1.00 74.81 85 ARG A C 1
ATOM 662 O O . ARG A 1 85 ? -17.543 21.374 -9.178 1.00 74.81 85 ARG A O 1
ATOM 669 N N . SER A 1 86 ? -16.515 23.289 -9.723 1.00 74.50 86 SER A N 1
ATOM 670 C CA . SER A 1 86 ? -15.999 23.575 -8.372 1.00 74.50 86 SER A CA 1
ATOM 671 C C . SER A 1 86 ? -17.154 23.817 -7.422 1.00 74.50 86 SER A C 1
ATOM 673 O O . SER A 1 86 ? -17.189 23.279 -6.318 1.00 74.50 86 SER A O 1
ATOM 675 N N . ILE A 1 87 ? -18.140 24.580 -7.889 1.00 78.56 87 ILE A N 1
ATOM 676 C CA . ILE A 1 87 ? -19.381 24.836 -7.169 1.00 78.56 87 ILE A CA 1
ATOM 677 C C . ILE A 1 87 ? -20.160 23.531 -6.955 1.00 78.56 87 ILE A C 1
ATOM 679 O O . ILE A 1 87 ? -20.597 23.295 -5.831 1.00 78.56 87 ILE A O 1
ATOM 683 N N . GLU A 1 88 ? -20.280 22.674 -7.974 1.00 81.81 88 GLU A N 1
ATOM 684 C CA . GLU A 1 88 ? -20.959 21.369 -7.880 1.00 81.81 88 GLU A CA 1
ATOM 685 C C . GLU A 1 88 ? -20.289 20.453 -6.844 1.00 81.81 88 GLU A C 1
ATOM 687 O O . GLU A 1 88 ? -20.947 20.007 -5.904 1.00 81.81 88 GLU A O 1
ATOM 692 N N . LEU A 1 89 ? -18.963 20.295 -6.902 1.00 79.50 89 LEU A N 1
ATOM 693 C CA . LEU A 1 89 ? -18.208 19.505 -5.926 1.00 79.50 89 LEU A CA 1
ATOM 694 C C . LEU A 1 89 ? -18.339 20.066 -4.500 1.00 79.50 89 LEU A C 1
ATOM 696 O O . LEU A 1 89 ? -18.526 19.314 -3.542 1.00 79.50 89 LEU A O 1
ATOM 700 N N . GLN A 1 90 ? -18.246 21.388 -4.332 1.00 80.50 90 GLN A N 1
ATOM 701 C CA . GLN A 1 90 ? -18.417 22.037 -3.026 1.00 80.50 90 GLN A CA 1
ATOM 702 C C . GLN A 1 90 ? -19.838 21.864 -2.483 1.00 80.50 90 GLN A C 1
ATOM 704 O O . GLN A 1 90 ? -20.034 21.716 -1.274 1.00 80.50 90 GLN A O 1
ATOM 709 N N . GLN A 1 91 ? -20.837 21.877 -3.361 1.00 85.38 91 GLN A N 1
ATOM 710 C CA . GLN A 1 91 ? -22.223 21.632 -2.997 1.00 85.38 91 GLN A CA 1
ATOM 711 C C . GLN A 1 91 ? -22.429 20.174 -2.577 1.00 85.38 91 GLN A C 1
ATOM 713 O O . GLN A 1 91 ? -23.020 19.928 -1.526 1.00 85.38 91 GLN A O 1
ATOM 718 N N . ASP A 1 92 ? -21.876 19.220 -3.318 1.00 82.31 92 ASP A N 1
ATOM 719 C CA . ASP A 1 92 ? -21.986 17.799 -3.004 1.00 82.31 92 ASP A CA 1
ATOM 720 C C . ASP A 1 92 ? -21.254 17.404 -1.721 1.00 82.31 92 ASP A C 1
ATOM 722 O O . ASP A 1 92 ? -21.762 16.574 -0.962 1.00 82.31 92 ASP A O 1
ATOM 726 N N . LEU A 1 93 ? -20.120 18.046 -1.425 1.00 79.94 93 LEU A N 1
ATOM 727 C CA . LEU A 1 93 ? -19.424 17.914 -0.144 1.00 79.94 93 LEU A CA 1
ATOM 728 C C . LEU A 1 93 ? -20.276 18.425 1.024 1.00 79.94 93 LEU A C 1
ATOM 730 O O . LEU A 1 93 ? -20.385 17.739 2.039 1.00 79.94 93 LEU A O 1
ATOM 734 N N . LYS A 1 94 ? -20.938 19.580 0.877 1.00 85.75 94 LYS A N 1
ATOM 735 C CA . LYS A 1 94 ? -21.866 20.099 1.900 1.00 85.75 94 LYS A CA 1
ATOM 736 C C . LYS A 1 94 ? -23.074 19.190 2.097 1.00 85.75 94 LYS A C 1
ATOM 738 O O . LYS A 1 94 ? -23.517 18.988 3.225 1.00 85.75 94 LYS A O 1
ATOM 743 N N . ILE A 1 95 ? -23.617 18.635 1.014 1.00 86.81 95 ILE A N 1
ATOM 744 C CA . ILE A 1 95 ? -24.733 17.686 1.087 1.00 86.81 95 ILE A CA 1
ATOM 745 C C . ILE A 1 95 ? -24.288 16.408 1.804 1.00 86.81 95 ILE A C 1
ATOM 747 O O . ILE A 1 95 ? -25.038 15.876 2.623 1.00 86.81 95 ILE A O 1
ATOM 751 N N . LEU A 1 96 ? -23.077 15.922 1.526 1.00 79.12 96 LEU A N 1
ATOM 752 C CA . LEU A 1 96 ? -22.512 14.764 2.208 1.00 79.12 96 LEU A CA 1
ATOM 753 C C . LEU A 1 96 ? -22.339 15.029 3.711 1.00 79.12 96 LEU A C 1
ATOM 755 O O . LEU A 1 96 ? -22.831 14.241 4.515 1.00 79.12 96 LEU A O 1
ATOM 759 N N . GLU A 1 97 ? -21.734 16.156 4.086 1.00 76.94 97 GLU A N 1
ATOM 760 C CA . GLU A 1 97 ? -21.551 16.572 5.485 1.00 76.94 97 GLU A CA 1
ATOM 761 C C . GLU A 1 97 ? -22.892 16.694 6.227 1.00 76.94 97 GLU A C 1
ATOM 763 O O . GLU A 1 97 ? -23.052 16.209 7.353 1.00 76.94 97 GLU A O 1
ATOM 768 N N . GLN A 1 98 ? -23.896 17.283 5.575 1.00 83.38 98 GLN A N 1
ATOM 769 C CA . GLN A 1 98 ? -25.240 17.405 6.128 1.00 83.38 98 GLN A CA 1
ATOM 770 C C . GLN A 1 98 ? -25.886 16.030 6.344 1.00 83.38 98 GLN A C 1
ATOM 772 O O . GLN A 1 98 ? -26.423 15.766 7.419 1.00 83.38 98 GLN A O 1
ATOM 777 N N . LYS A 1 99 ? -25.796 15.122 5.363 1.00 84.19 99 LYS A N 1
ATOM 778 C CA . LYS A 1 99 ? -26.335 13.757 5.480 1.00 84.19 99 LYS A CA 1
ATOM 779 C C . LYS A 1 99 ? -25.629 12.957 6.576 1.00 84.19 99 LYS A C 1
ATOM 781 O O . LYS A 1 99 ? -26.293 12.247 7.328 1.00 84.19 99 LYS A O 1
ATOM 786 N N . GLU A 1 100 ? -24.311 13.089 6.708 1.00 79.56 100 GLU A N 1
ATOM 787 C CA . GLU A 1 100 ? -23.536 12.468 7.790 1.00 79.56 100 GLU A CA 1
ATOM 788 C C . GLU A 1 100 ? -23.931 13.026 9.170 1.00 79.56 100 GLU A C 1
ATOM 790 O O . GLU A 1 100 ? -24.070 12.268 10.139 1.00 79.56 100 GLU A O 1
ATOM 795 N N . THR A 1 101 ? -24.205 14.330 9.253 1.00 73.12 101 THR A N 1
ATOM 796 C CA . THR A 1 101 ? -24.725 14.990 10.461 1.00 73.12 101 THR A CA 1
ATOM 797 C C . THR A 1 101 ? -26.134 14.507 10.807 1.00 73.12 101 THR A C 1
ATOM 799 O O . THR A 1 101 ? -26.424 14.211 11.968 1.00 73.12 101 THR A O 1
ATOM 802 N N . ASP A 1 102 ? -27.014 14.372 9.817 1.00 76.31 102 ASP A N 1
ATOM 803 C CA . ASP A 1 102 ? -28.389 13.913 10.018 1.00 76.31 102 ASP A CA 1
ATOM 804 C C . ASP A 1 102 ? -28.453 12.427 10.384 1.00 76.31 102 ASP A C 1
ATOM 806 O O . ASP A 1 102 ? -29.229 12.051 11.263 1.00 76.31 102 ASP A O 1
ATOM 810 N N . LEU A 1 103 ? -27.583 11.585 9.813 1.00 75.62 103 LEU A N 1
ATOM 811 C CA . LEU A 1 103 ? -27.414 10.201 10.261 1.00 75.62 103 LEU A CA 1
ATOM 812 C C . LEU A 1 103 ? -26.932 10.148 11.717 1.00 75.62 103 LEU A C 1
ATOM 814 O O . LEU A 1 103 ? -27.443 9.359 12.515 1.00 75.62 103 LEU A O 1
ATOM 818 N N . SER A 1 104 ? -25.982 11.013 12.079 1.00 68.31 104 SER A N 1
ATOM 819 C CA . SER A 1 104 ? -25.488 11.123 13.454 1.00 68.31 104 SER A CA 1
ATOM 820 C C . SER A 1 104 ? -26.601 11.551 14.416 1.00 68.31 104 SER A C 1
ATOM 822 O O . SER A 1 104 ? -26.735 10.975 15.493 1.00 68.31 104 SER A O 1
ATOM 824 N N . ARG A 1 105 ? -27.466 12.490 14.010 1.00 71.50 105 ARG A N 1
ATOM 825 C CA . ARG A 1 105 ? -28.634 12.930 14.788 1.00 71.50 105 ARG A CA 1
ATOM 826 C C . ARG A 1 105 ? -29.708 11.840 14.897 1.00 71.50 105 ARG A C 1
ATOM 828 O O . ARG A 1 105 ? -30.217 11.614 15.990 1.00 71.50 105 ARG A O 1
ATOM 835 N N . CYS A 1 106 ? -30.010 11.129 13.808 1.00 72.12 106 CYS A N 1
ATOM 836 C CA . CYS A 1 106 ? -30.946 9.994 13.784 1.00 72.12 106 CYS A CA 1
ATOM 837 C C . CYS A 1 106 ? -30.509 8.895 14.766 1.00 72.12 106 CYS A C 1
ATOM 839 O O . CYS A 1 106 ? -31.311 8.382 15.547 1.00 72.12 106 CYS A O 1
ATOM 841 N N . ALA A 1 107 ? -29.205 8.607 14.811 1.00 62.94 107 ALA A N 1
ATOM 842 C CA . ALA A 1 107 ? -28.629 7.651 15.752 1.00 62.94 107 ALA A CA 1
ATOM 843 C C . ALA A 1 107 ? -28.721 8.096 17.226 1.00 62.94 107 ALA A C 1
ATOM 845 O O . ALA A 1 107 ? -28.775 7.245 18.112 1.00 62.94 107 ALA A O 1
ATOM 846 N N . VAL A 1 108 ? -28.740 9.405 17.502 1.00 55.78 108 VAL A N 1
ATOM 847 C CA . VAL A 1 108 ? -28.898 9.955 18.861 1.00 55.78 108 VAL A CA 1
ATOM 848 C C . VAL A 1 108 ? -30.362 9.931 19.307 1.00 55.78 108 VAL A C 1
ATOM 850 O O . VAL A 1 108 ? -30.637 9.541 20.438 1.00 55.78 108 VAL A O 1
ATOM 853 N N . VAL A 1 109 ? -31.305 10.291 18.429 1.00 55.41 109 VAL A N 1
ATOM 854 C CA . VAL A 1 109 ? -32.748 10.312 18.745 1.00 55.41 109 VAL A CA 1
ATOM 855 C C . VAL A 1 109 ? -33.276 8.910 19.063 1.00 55.41 109 VAL A C 1
ATOM 857 O O . VAL A 1 109 ? -34.005 8.748 20.037 1.00 55.41 109 VAL A O 1
ATOM 860 N N . ASN A 1 110 ? -32.827 7.880 18.339 1.00 53.34 110 ASN A N 1
ATOM 861 C CA . ASN A 1 110 ? -33.189 6.487 18.640 1.00 53.34 110 ASN A CA 1
ATOM 862 C C . ASN A 1 110 ? -32.625 5.967 19.978 1.00 53.34 110 ASN A C 1
ATOM 864 O O . ASN A 1 110 ? -33.121 4.971 20.496 1.00 53.34 110 ASN A O 1
ATOM 868 N N . ASN A 1 111 ? -31.627 6.642 20.557 1.00 53.84 111 ASN A N 1
ATOM 869 C CA . ASN A 1 111 ? -31.030 6.308 21.856 1.00 53.84 111 ASN A CA 1
ATOM 870 C C . ASN A 1 111 ? -31.467 7.272 22.986 1.00 53.84 111 ASN A C 1
ATOM 872 O O . ASN A 1 111 ? -30.931 7.221 24.091 1.00 53.84 111 ASN A O 1
ATOM 876 N N . GLY A 1 112 ? -32.419 8.175 22.723 1.00 38.62 112 GLY A N 1
ATOM 877 C CA . GLY A 1 112 ? -32.695 9.361 23.538 1.00 38.62 112 GLY A CA 1
ATOM 878 C C . GLY A 1 112 ? -33.914 9.291 24.463 1.00 38.62 112 GLY A C 1
ATOM 879 O O . GLY A 1 112 ? -34.726 10.209 24.448 1.00 38.62 112 GLY A O 1
ATOM 880 N N . LEU A 1 113 ? -34.026 8.266 25.312 1.00 38.56 113 LEU A N 1
ATOM 881 C CA . LEU A 1 113 ? -34.783 8.331 26.577 1.00 38.56 113 LEU A CA 1
ATOM 882 C C . LEU A 1 113 ? -33.860 7.907 27.727 1.00 38.56 113 LEU A C 1
ATOM 884 O O . LEU A 1 113 ? -34.057 6.867 28.339 1.00 38.56 113 LEU A O 1
ATOM 888 N N . SER A 1 114 ? -32.802 8.687 27.964 1.00 38.91 114 SER A N 1
ATOM 889 C CA . SER A 1 114 ? -32.082 8.821 29.245 1.00 38.91 114 SER A CA 1
ATOM 890 C C . SER A 1 114 ? -30.737 9.504 28.983 1.00 38.91 114 SER A C 1
ATOM 892 O O . SER A 1 114 ? -29.734 8.866 28.672 1.00 38.91 114 SER A O 1
ATOM 894 N N . ALA A 1 115 ? -30.714 10.830 29.083 1.00 40.97 115 ALA A N 1
ATOM 895 C CA . ALA A 1 115 ? -29.475 11.593 29.156 1.00 40.97 115 ALA A CA 1
ATOM 896 C C . ALA A 1 115 ? -29.587 12.586 30.314 1.00 40.97 115 ALA A C 1
ATOM 898 O O . ALA A 1 115 ? -29.854 13.769 30.125 1.00 40.97 115 ALA A O 1
ATOM 899 N N . ALA A 1 116 ? -29.397 12.081 31.529 1.00 35.91 116 ALA A N 1
ATOM 900 C CA . ALA A 1 116 ? -28.998 12.893 32.665 1.00 35.91 116 ALA A CA 1
ATOM 901 C C . ALA A 1 116 ? -28.084 12.056 33.565 1.00 35.91 116 ALA A C 1
ATOM 903 O O . ALA A 1 116 ? -28.512 11.047 34.109 1.00 35.91 116 ALA A O 1
ATOM 904 N N . GLN A 1 117 ? -26.845 12.538 33.705 1.00 38.25 117 GLN A N 1
ATOM 905 C CA . GLN A 1 117 ? -25.812 12.105 34.652 1.00 38.25 117 GLN A CA 1
ATOM 906 C C . GLN A 1 117 ? -25.256 10.687 34.446 1.00 38.25 117 GLN A C 1
ATOM 908 O O . GLN A 1 117 ? -25.882 9.707 34.817 1.00 38.25 117 GLN A O 1
ATOM 913 N N . ASP A 1 118 ? -24.036 10.585 33.909 1.00 32.34 118 ASP A N 1
ATOM 914 C CA . ASP A 1 118 ? -22.883 10.124 34.700 1.00 32.34 118 ASP A CA 1
ATOM 915 C C . ASP A 1 118 ? -21.588 10.218 33.871 1.00 32.34 118 ASP A C 1
ATOM 917 O O . ASP A 1 118 ? -21.461 9.654 32.782 1.00 32.34 118 ASP A O 1
ATOM 921 N N . SER A 1 119 ? -20.615 10.958 34.391 1.00 41.53 119 SER A N 1
ATOM 922 C CA . SER A 1 119 ? -19.284 11.139 33.821 1.00 41.53 119 SER A CA 1
ATOM 923 C C . SER A 1 119 ? -18.337 10.062 34.353 1.00 41.53 119 SER A C 1
ATOM 925 O O . SER A 1 119 ? -17.501 10.354 35.198 1.00 41.53 119 SER A O 1
ATOM 927 N N . SER A 1 120 ? -18.467 8.817 33.888 1.00 40.53 120 SER A N 1
ATOM 928 C CA . SER A 1 120 ? -17.372 7.824 33.864 1.00 40.53 120 SER A CA 1
ATOM 929 C C . SER A 1 120 ? -17.820 6.524 33.186 1.00 40.53 120 SER A C 1
ATOM 931 O O . SER A 1 120 ? -18.233 5.560 33.821 1.00 40.53 120 SER A O 1
ATOM 933 N N . ARG A 1 121 ? -17.741 6.459 31.856 1.00 40.81 121 ARG A N 1
ATOM 934 C CA . ARG A 1 121 ? -17.887 5.188 31.127 1.00 40.81 121 ARG A CA 1
ATOM 935 C C . ARG A 1 121 ? -16.788 5.093 30.076 1.00 40.81 121 ARG A C 1
ATOM 937 O O . ARG A 1 121 ? -16.920 5.619 28.977 1.00 40.81 121 ARG A O 1
ATOM 944 N N . SER A 1 122 ? -15.664 4.492 30.470 1.00 43.06 122 SER A N 1
ATOM 945 C CA . SER A 1 122 ? -14.533 4.203 29.584 1.00 43.06 122 SER A CA 1
ATOM 946 C C . SER A 1 122 ? -14.852 2.960 28.759 1.00 43.06 122 SER A C 1
ATOM 948 O O . SER A 1 122 ? -15.149 1.906 29.319 1.00 43.06 122 SER A O 1
ATOM 950 N N . CYS A 1 123 ? -14.797 3.080 27.434 1.00 49.91 123 CYS A N 1
ATOM 951 C CA . CYS A 1 123 ? -14.813 1.929 26.538 1.00 49.91 123 CYS A CA 1
ATOM 952 C C . CYS A 1 123 ? -13.449 1.2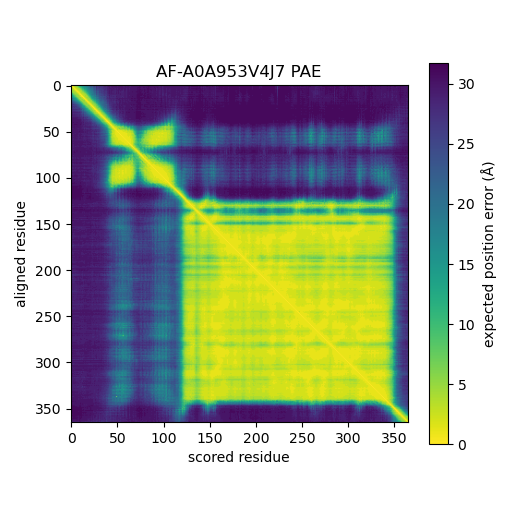41 26.656 1.00 49.91 123 CYS A C 1
ATOM 954 O O . CYS A 1 123 ? -12.463 1.764 26.142 1.00 49.91 123 CYS A O 1
ATOM 956 N N . SER A 1 124 ? -13.358 0.119 27.368 1.00 56.81 124 SER A N 1
ATOM 957 C CA . SER A 1 124 ? -12.084 -0.590 27.521 1.00 56.81 124 SER A CA 1
ATOM 958 C C . SER A 1 124 ? -11.723 -1.311 26.219 1.00 56.81 124 SER A C 1
ATOM 960 O O . SER A 1 124 ? -12.138 -2.444 25.984 1.00 56.81 124 SER A O 1
ATOM 962 N N . SER A 1 125 ? -10.980 -0.640 25.337 1.00 64.06 125 SER A N 1
ATOM 963 C CA . SER A 1 125 ? -10.113 -1.334 24.384 1.00 64.06 125 SER A CA 1
ATOM 964 C C . SER A 1 125 ? -8.966 -1.963 25.168 1.00 64.06 125 SER A C 1
ATOM 966 O O . SER A 1 125 ? -8.325 -1.271 25.959 1.00 64.06 125 SER A O 1
ATOM 968 N N . GLU A 1 126 ? -8.693 -3.243 24.945 1.00 68.38 126 GLU A N 1
ATOM 969 C CA . GLU A 1 126 ? -7.580 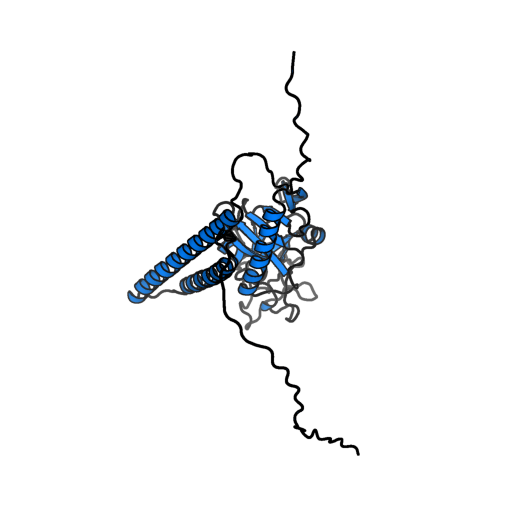-3.925 25.606 1.00 68.38 126 GLU A CA 1
ATOM 970 C C . GLU A 1 126 ? -6.327 -3.819 24.719 1.00 68.38 126 GLU A C 1
ATOM 972 O O . GLU A 1 126 ? -6.422 -4.025 23.498 1.00 68.38 126 GLU A O 1
ATOM 977 N N . PRO A 1 127 ? -5.155 -3.475 25.283 1.00 78.56 127 PRO A N 1
ATOM 978 C CA . PRO A 1 127 ? -3.907 -3.552 24.541 1.00 78.56 127 PRO A CA 1
ATOM 979 C C . PRO A 1 127 ? -3.613 -5.028 24.268 1.00 78.56 127 PRO A C 1
ATOM 981 O O . PRO A 1 127 ? -3.501 -5.837 25.187 1.00 78.56 127 PRO A O 1
ATOM 984 N N . LEU A 1 128 ? -3.506 -5.390 22.993 1.00 83.00 128 LEU A N 1
ATOM 985 C CA . LEU A 1 128 ? -3.263 -6.766 22.576 1.00 83.00 128 LEU A CA 1
ATOM 986 C C . LEU A 1 128 ? -1.777 -7.118 22.680 1.00 83.00 128 LEU A C 1
ATOM 988 O O . LEU A 1 128 ? -1.419 -8.190 23.165 1.00 83.00 128 LEU A O 1
ATOM 992 N N . LEU A 1 129 ? -0.914 -6.216 22.207 1.00 90.38 129 LEU A N 1
ATOM 993 C CA . LEU A 1 129 ? 0.542 -6.321 22.296 1.00 90.38 129 LEU A CA 1
ATOM 994 C C . LEU A 1 129 ? 1.200 -4.959 22.051 1.00 90.38 129 LEU A C 1
ATOM 996 O O . LEU A 1 129 ? 0.596 -4.075 21.446 1.00 90.38 129 LEU A O 1
ATOM 1000 N N . ASN A 1 130 ? 2.468 -4.831 22.441 1.00 88.69 130 ASN A N 1
ATOM 1001 C CA . ASN A 1 130 ? 3.320 -3.705 22.062 1.00 88.69 130 ASN A CA 1
ATOM 1002 C C . ASN A 1 130 ? 4.277 -4.149 20.956 1.00 88.69 130 ASN A C 1
ATOM 1004 O O . ASN A 1 130 ? 5.128 -5.016 21.169 1.00 88.69 130 ASN A O 1
ATOM 1008 N N . PHE A 1 131 ? 4.130 -3.569 19.768 1.00 89.38 131 PHE A N 1
ATOM 1009 C CA . PHE A 1 131 ? 5.016 -3.838 18.645 1.00 89.38 131 PHE A CA 1
ATOM 1010 C C . PHE A 1 131 ? 6.297 -3.012 18.785 1.00 89.38 131 PHE A C 1
ATOM 1012 O O . PHE A 1 131 ? 6.239 -1.797 18.975 1.00 89.38 131 PHE A O 1
ATOM 1019 N N . GLN A 1 132 ? 7.450 -3.672 18.696 1.00 90.19 132 GLN A N 1
ATOM 1020 C CA . GLN A 1 132 ? 8.756 -3.030 18.827 1.00 90.19 132 GLN A CA 1
ATOM 1021 C C . GLN A 1 132 ? 9.198 -2.508 17.464 1.00 90.19 132 GLN A C 1
ATOM 1023 O O . GLN A 1 132 ? 9.473 -3.294 16.558 1.00 90.19 132 GLN A O 1
ATOM 1028 N N . VAL A 1 133 ? 9.262 -1.187 17.320 1.00 85.62 133 VAL A N 1
ATOM 1029 C CA . VAL A 1 133 ? 9.759 -0.547 16.103 1.00 85.62 133 VAL A CA 1
ATOM 1030 C C . VAL A 1 133 ? 11.227 -0.201 16.285 1.00 85.62 133 VAL A C 1
ATOM 1032 O O . VAL A 1 133 ? 11.575 0.542 17.205 1.00 85.62 133 VAL A O 1
ATOM 1035 N N . SER A 1 134 ? 12.065 -0.685 15.373 1.00 84.62 134 SER A N 1
ATOM 1036 C CA . SER A 1 134 ? 13.466 -0.294 15.255 1.00 84.62 134 SER A CA 1
ATOM 1037 C C . SER A 1 134 ? 13.678 0.365 13.895 1.00 84.62 134 SER A C 1
ATOM 1039 O O . SER A 1 134 ? 13.321 -0.181 12.855 1.00 84.62 134 SER A O 1
ATOM 1041 N N . HIS A 1 135 ? 14.202 1.587 13.907 1.00 73.06 135 HIS A N 1
ATOM 1042 C CA . HIS A 1 135 ? 14.645 2.277 12.702 1.00 73.06 135 HIS A CA 1
ATOM 1043 C C . HIS A 1 135 ? 16.144 2.513 12.839 1.00 73.06 135 HIS A C 1
ATOM 1045 O O . HIS A 1 135 ? 16.613 2.786 13.944 1.00 73.06 135 HIS A O 1
ATOM 1051 N N . ASP A 1 136 ? 16.894 2.377 11.749 1.00 68.94 136 ASP A N 1
ATOM 1052 C CA . ASP A 1 136 ? 18.354 2.418 11.799 1.00 68.94 136 ASP A CA 1
ATOM 1053 C C . ASP A 1 136 ? 18.842 3.709 12.471 1.00 68.94 136 ASP A C 1
ATOM 1055 O O . ASP A 1 136 ? 18.562 4.815 12.013 1.00 68.94 136 ASP A O 1
ATOM 1059 N N . GLY A 1 137 ? 19.558 3.560 13.590 1.00 64.06 137 GLY A N 1
ATOM 1060 C CA . GLY A 1 137 ? 20.106 4.680 14.360 1.00 64.06 137 GLY A CA 1
ATOM 1061 C C . GLY A 1 137 ? 19.140 5.374 15.329 1.00 64.06 137 GLY A C 1
ATOM 1062 O O . GLY A 1 137 ? 19.585 6.257 16.061 1.00 64.06 137 GLY A O 1
ATOM 1063 N N . GLU A 1 138 ? 17.869 4.968 15.399 1.00 72.94 138 GLU A N 1
ATOM 1064 C CA . GLU A 1 138 ? 16.875 5.530 16.322 1.00 72.94 138 GLU A CA 1
ATOM 1065 C C . GLU A 1 138 ? 16.612 4.607 17.528 1.00 72.94 138 GLU A C 1
ATOM 1067 O O . GLU A 1 138 ? 16.699 3.378 17.412 1.00 72.94 138 GLU A O 1
ATOM 1072 N N . PRO A 1 139 ? 16.252 5.160 18.704 1.00 78.50 139 PRO A N 1
ATOM 1073 C CA . PRO A 1 139 ? 15.817 4.358 19.840 1.00 78.50 139 PRO A CA 1
ATOM 1074 C C . PRO A 1 139 ? 14.603 3.496 19.488 1.00 78.50 139 PRO A C 1
ATOM 1076 O O . PRO A 1 139 ? 13.676 3.948 18.811 1.00 78.50 139 PRO A O 1
ATOM 1079 N N . VAL A 1 140 ? 14.580 2.268 20.011 1.00 84.25 140 VAL A N 1
ATOM 1080 C CA . VAL A 1 140 ? 13.414 1.388 19.889 1.00 84.25 140 VAL A CA 1
ATOM 1081 C C . VAL A 1 140 ? 12.202 2.082 20.507 1.00 84.25 140 VAL A C 1
ATOM 1083 O O . VAL A 1 140 ? 12.259 2.556 21.644 1.00 84.25 140 VAL A O 1
ATOM 1086 N N . ARG A 1 141 ? 11.106 2.140 19.748 1.00 87.38 141 ARG A N 1
ATOM 1087 C CA . ARG A 1 141 ? 9.827 2.691 20.207 1.00 87.38 141 ARG A CA 1
ATOM 1088 C C . ARG A 1 141 ? 8.761 1.606 20.212 1.00 87.38 141 ARG A C 1
ATOM 1090 O O . ARG A 1 141 ? 8.696 0.787 19.298 1.00 87.38 141 ARG A O 1
ATOM 1097 N N . GLU A 1 142 ? 7.892 1.643 21.211 1.00 89.94 142 GLU A N 1
ATOM 1098 C CA . GLU A 1 142 ? 6.749 0.739 21.289 1.00 89.94 142 GLU A CA 1
ATOM 1099 C C . GLU A 1 142 ? 5.533 1.355 20.597 1.00 89.94 142 GLU A C 1
ATOM 1101 O O . GLU A 1 142 ? 5.181 2.510 20.845 1.00 89.94 142 GLU A O 1
ATOM 1106 N N . VAL A 1 143 ? 4.877 0.572 19.743 1.00 91.88 143 VAL A N 1
ATOM 1107 C CA . VAL A 1 143 ? 3.582 0.904 19.144 1.00 91.88 143 VAL A CA 1
ATOM 1108 C C . VAL A 1 143 ? 2.537 -0.056 19.714 1.00 91.88 143 VAL A C 1
ATOM 1110 O O . VAL A 1 143 ? 2.533 -1.235 19.350 1.00 91.88 143 VAL A O 1
ATOM 1113 N N . PRO A 1 144 ? 1.659 0.410 20.618 1.00 92.19 144 PRO A N 1
ATOM 1114 C CA . PRO A 1 144 ? 0.582 -0.413 21.147 1.00 92.19 144 PRO A CA 1
ATOM 1115 C C . PRO A 1 144 ? -0.415 -0.778 20.045 1.00 92.19 144 PRO A C 1
ATOM 1117 O O . PRO A 1 144 ? -0.917 0.092 19.328 1.00 92.19 144 PRO A O 1
ATOM 1120 N N . ILE A 1 145 ? -0.709 -2.070 19.931 1.00 93.94 145 ILE A N 1
ATOM 1121 C CA . ILE A 1 145 ? -1.743 -2.605 19.052 1.00 93.94 145 ILE A CA 1
ATOM 1122 C C . ILE A 1 145 ? -2.960 -2.935 19.903 1.00 93.94 145 ILE A C 1
ATOM 1124 O O . ILE A 1 145 ? -2.859 -3.652 20.898 1.00 93.94 145 ILE A O 1
ATOM 1128 N N . TRP A 1 146 ? -4.116 -2.434 19.497 1.00 91.88 146 TRP A N 1
ATOM 1129 C CA . TRP A 1 146 ? -5.359 -2.529 20.249 1.00 91.88 146 TRP A CA 1
ATOM 1130 C C . TRP A 1 146 ? -6.387 -3.365 19.508 1.00 91.88 146 TRP A C 1
ATOM 1132 O O . TRP A 1 146 ? -6.397 -3.425 18.278 1.00 91.88 146 TRP A O 1
ATOM 1142 N N . GLN A 1 147 ? -7.298 -3.963 20.265 1.00 88.44 147 GLN A N 1
ATOM 1143 C CA . GLN A 1 147 ? -8.431 -4.705 19.735 1.00 88.44 147 GLN A CA 1
ATOM 1144 C C . GLN A 1 147 ? -9.647 -4.495 20.641 1.00 88.44 147 GLN A C 1
ATOM 1146 O O . GLN A 1 147 ? -9.521 -4.316 21.855 1.00 88.44 147 GLN A O 1
ATOM 1151 N N . LEU A 1 148 ? -10.842 -4.485 20.049 1.00 82.44 148 LEU A N 1
ATOM 1152 C CA . LEU A 1 148 ? -12.076 -4.493 20.833 1.00 82.44 148 LEU A CA 1
ATOM 1153 C C . LEU A 1 148 ? -12.378 -5.920 21.308 1.00 82.44 148 LEU A C 1
ATOM 1155 O O . LEU A 1 148 ? -12.213 -6.856 20.521 1.00 82.44 148 LEU A O 1
ATOM 1159 N N . PRO A 1 149 ? -12.880 -6.109 22.541 1.00 74.44 149 PRO A N 1
ATOM 1160 C CA . PRO A 1 149 ? -13.276 -7.427 23.024 1.00 74.44 149 PRO A CA 1
ATOM 1161 C C . PRO A 1 149 ? -14.237 -8.136 22.059 1.00 74.44 149 PRO A C 1
ATOM 1163 O O . PRO A 1 149 ? -15.240 -7.565 21.633 1.00 74.44 149 PRO A O 1
ATOM 1166 N N . GLY A 1 150 ? -13.925 -9.387 21.710 1.00 75.19 150 GLY A N 1
ATOM 1167 C CA . GLY A 1 150 ? -14.749 -10.207 20.814 1.00 75.19 150 GLY A CA 1
ATOM 1168 C C . GLY A 1 150 ? -14.698 -9.818 19.331 1.00 75.19 150 GLY A C 1
ATOM 1169 O O . GLY A 1 150 ? -15.449 -10.386 18.542 1.00 75.19 150 GLY A O 1
ATOM 1170 N N . ASN A 1 151 ? -13.829 -8.883 18.935 1.00 83.69 151 ASN A N 1
ATOM 1171 C CA . ASN A 1 151 ? -13.613 -8.496 17.542 1.00 83.69 151 ASN A CA 1
ATOM 1172 C C . ASN A 1 151 ? -12.245 -9.000 17.050 1.00 83.69 151 ASN A C 1
ATOM 1174 O O . ASN A 1 151 ? -11.314 -9.105 17.839 1.00 83.69 151 ASN A O 1
ATOM 1178 N N . THR A 1 152 ? -12.109 -9.295 15.756 1.00 89.12 152 THR A N 1
ATOM 1179 C CA . THR A 1 152 ? -10.821 -9.651 15.132 1.00 89.12 152 THR A CA 1
ATOM 1180 C C . THR A 1 152 ? -10.088 -8.442 14.557 1.00 89.12 152 THR A C 1
ATOM 1182 O O . THR A 1 152 ? -8.875 -8.498 14.372 1.00 89.12 152 THR A O 1
ATOM 1185 N N . ALA A 1 153 ? -10.787 -7.335 14.307 1.00 94.94 153 ALA A N 1
ATOM 1186 C CA . ALA A 1 153 ? -10.186 -6.097 13.841 1.00 94.94 153 ALA A CA 1
ATOM 1187 C C . ALA A 1 153 ? -9.252 -5.514 14.902 1.00 94.94 153 ALA A C 1
ATOM 1189 O O . ALA A 1 153 ? -9.594 -5.465 16.087 1.00 94.94 153 ALA A O 1
ATOM 1190 N N . PHE A 1 154 ? -8.089 -5.046 14.466 1.00 95.38 154 PHE A N 1
ATOM 1191 C CA . PHE A 1 154 ? -7.099 -4.419 15.333 1.00 95.38 154 PHE A CA 1
ATOM 1192 C C . PHE A 1 154 ? -6.724 -3.044 14.799 1.00 95.38 154 PHE A C 1
ATOM 1194 O O . PHE A 1 154 ? -6.867 -2.765 13.606 1.00 95.38 154 PHE A O 1
ATOM 1201 N N . PHE A 1 155 ? -6.240 -2.179 15.683 1.00 96.50 155 PHE A N 1
ATOM 1202 C CA . PHE A 1 155 ? -5.853 -0.828 15.316 1.00 96.50 155 PHE A CA 1
ATOM 1203 C C . PHE A 1 155 ? -4.624 -0.337 16.068 1.00 96.50 155 PHE A C 1
ATOM 1205 O O . PHE A 1 155 ? -4.307 -0.807 17.160 1.00 96.50 155 PHE A O 1
ATOM 1212 N N . TYR A 1 156 ? -3.923 0.613 15.460 1.00 96.56 156 TYR A N 1
ATOM 1213 C CA . TYR A 1 156 ? -2.722 1.224 16.017 1.00 96.56 156 TYR A CA 1
ATOM 1214 C C . TYR A 1 156 ? -2.491 2.609 15.417 1.00 96.56 156 TYR A C 1
ATOM 1216 O O . TYR A 1 156 ? -2.879 2.878 14.278 1.00 96.56 156 TYR A O 1
ATOM 1224 N N . GLU A 1 157 ? -1.842 3.487 16.178 1.00 95.94 157 GLU A N 1
ATOM 1225 C CA . GLU A 1 157 ? -1.364 4.776 15.677 1.00 95.94 157 GLU A CA 1
ATOM 1226 C C . GLU A 1 157 ? 0.130 4.678 15.345 1.00 95.94 157 GLU A C 1
ATOM 1228 O O . GLU A 1 157 ? 0.923 4.183 16.144 1.00 95.94 157 GLU A O 1
ATOM 1233 N N . SER A 1 158 ? 0.530 5.162 14.172 1.00 95.69 158 SER A N 1
ATOM 1234 C CA . SER A 1 158 ? 1.936 5.291 13.784 1.00 95.69 158 SER A CA 1
ATOM 1235 C C . SER A 1 158 ? 2.138 6.529 12.900 1.00 95.69 158 SER A C 1
ATOM 1237 O O . SER A 1 158 ? 1.251 7.371 12.729 1.00 95.69 158 SER A O 1
ATOM 1239 N N . GLY A 1 159 ? 3.345 6.670 12.361 1.00 96.06 159 GLY A N 1
ATOM 1240 C CA . GLY A 1 159 ? 3.594 7.477 11.174 1.00 96.06 159 GLY A CA 1
ATOM 1241 C C . GLY A 1 159 ? 3.129 6.779 9.892 1.00 96.06 159 GLY A C 1
ATOM 1242 O O . GLY A 1 159 ? 2.356 5.819 9.924 1.00 96.06 159 GLY A O 1
ATOM 1243 N N . MET A 1 160 ? 3.617 7.285 8.767 1.00 98.00 160 MET A N 1
ATOM 1244 C CA . MET A 1 160 ? 3.475 6.704 7.438 1.00 98.00 160 MET A CA 1
ATOM 1245 C C . MET A 1 160 ? 4.770 6.948 6.659 1.00 98.00 160 MET A C 1
ATOM 1247 O O . MET A 1 160 ? 5.033 8.094 6.296 1.00 98.00 160 MET A O 1
ATOM 1251 N N . THR A 1 161 ? 5.579 5.915 6.425 1.00 97.50 161 THR A N 1
ATOM 1252 C CA . THR A 1 161 ? 6.516 5.882 5.289 1.00 97.50 161 THR A CA 1
ATOM 1253 C C . THR A 1 161 ? 5.733 5.619 4.004 1.00 97.50 161 THR A C 1
ATOM 1255 O O . THR A 1 161 ? 4.609 5.112 4.056 1.00 97.50 161 THR A O 1
ATOM 1258 N N . ILE A 1 162 ? 6.278 6.047 2.867 1.00 98.50 162 ILE A N 1
ATOM 1259 C CA . ILE A 1 162 ? 5.595 5.940 1.579 1.00 98.50 162 ILE A CA 1
ATOM 1260 C C . ILE A 1 162 ? 6.211 4.792 0.790 1.00 98.50 162 ILE A C 1
ATOM 1262 O O . ILE A 1 162 ? 7.407 4.811 0.524 1.00 98.50 162 ILE A O 1
ATOM 1266 N N . ASP A 1 163 ? 5.363 3.848 0.408 1.00 98.50 163 ASP A N 1
ATOM 1267 C CA . ASP A 1 163 ? 5.689 2.700 -0.426 1.00 98.50 163 ASP A CA 1
ATOM 1268 C C . ASP A 1 163 ? 5.336 2.994 -1.899 1.00 98.50 163 ASP A C 1
ATOM 1270 O O . ASP A 1 163 ? 4.237 3.483 -2.206 1.00 98.50 163 ASP A O 1
ATOM 1274 N N . ALA A 1 164 ? 6.284 2.739 -2.803 1.00 98.50 164 ALA A N 1
ATOM 1275 C CA . ALA A 1 164 ? 6.104 2.831 -4.252 1.00 98.50 164 ALA A CA 1
ATOM 1276 C C . ALA A 1 164 ? 5.954 1.460 -4.932 1.00 98.50 164 ALA A C 1
ATOM 1278 O O . ALA A 1 164 ? 5.703 1.422 -6.141 1.00 98.50 164 ALA A O 1
ATOM 1279 N N . ASP A 1 165 ? 6.099 0.359 -4.197 1.00 98.69 165 ASP A N 1
ATOM 1280 C CA . ASP A 1 165 ? 6.111 -0.992 -4.734 1.00 98.69 165 ASP A CA 1
ATOM 1281 C C . ASP A 1 165 ? 4.822 -1.302 -5.508 1.00 98.69 165 ASP A C 1
ATOM 1283 O O . ASP A 1 165 ? 3.711 -0.879 -5.181 1.00 98.69 165 ASP A O 1
ATOM 1287 N N . GLY A 1 166 ? 4.985 -2.005 -6.625 1.00 98.56 166 GLY A N 1
ATOM 1288 C CA . GLY A 1 166 ? 3.927 -2.309 -7.585 1.00 98.56 166 GLY A CA 1
ATOM 1289 C C . GLY A 1 166 ? 3.576 -1.176 -8.554 1.00 98.56 166 GLY A C 1
ATOM 1290 O O . GLY A 1 166 ? 2.947 -1.452 -9.577 1.00 98.56 166 GLY A O 1
ATOM 1291 N N . ALA A 1 167 ? 3.993 0.078 -8.323 1.00 98.69 167 ALA A N 1
ATOM 1292 C CA . ALA A 1 167 ? 3.868 1.109 -9.355 1.00 98.69 167 ALA A CA 1
ATOM 1293 C C . ALA A 1 167 ? 4.828 0.799 -10.522 1.00 98.69 167 ALA A C 1
ATOM 1295 O O . ALA A 1 167 ? 6.022 0.570 -10.306 1.00 98.69 167 ALA A O 1
ATOM 1296 N N . PRO A 1 168 ? 4.369 0.821 -11.786 1.00 98.50 168 PRO A N 1
ATOM 1297 C CA . PRO A 1 168 ? 5.197 0.381 -12.907 1.00 98.50 168 PRO A CA 1
ATOM 1298 C C . PRO A 1 168 ? 6.363 1.340 -13.212 1.00 98.50 168 PRO A C 1
ATOM 1300 O O . PRO A 1 168 ? 7.277 0.985 -13.939 1.00 98.50 168 PRO A O 1
ATOM 1303 N N . ASN A 1 169 ? 6.398 2.534 -12.627 1.00 98.50 169 ASN A N 1
ATOM 1304 C CA . ASN A 1 169 ? 7.528 3.462 -12.698 1.00 98.50 169 ASN A CA 1
ATOM 1305 C C . ASN A 1 169 ? 8.253 3.658 -11.356 1.00 98.50 169 ASN A C 1
ATOM 1307 O O . ASN A 1 169 ? 8.962 4.655 -11.185 1.00 98.50 169 ASN A O 1
ATOM 1311 N N . ALA A 1 170 ? 8.094 2.727 -10.407 1.00 98.56 170 ALA A N 1
ATOM 1312 C CA . ALA A 1 170 ? 8.721 2.804 -9.087 1.00 98.56 170 ALA A CA 1
ATOM 1313 C C . ALA A 1 170 ? 10.251 2.854 -9.173 1.00 98.56 170 ALA A C 1
ATOM 1315 O O . ALA A 1 170 ? 10.863 3.776 -8.636 1.00 98.56 170 ALA A O 1
ATOM 1316 N N . TYR A 1 171 ? 10.855 1.925 -9.923 1.00 98.62 171 TYR A N 1
ATOM 1317 C CA . TYR A 1 171 ? 12.305 1.745 -9.970 1.00 98.62 171 TYR A CA 1
ATOM 1318 C C . TYR A 1 171 ? 12.832 1.673 -11.400 1.00 98.62 171 TYR A C 1
ATOM 1320 O O . TYR A 1 171 ? 12.362 0.888 -12.223 1.00 98.62 171 TYR A O 1
ATOM 1328 N N . HIS A 1 172 ? 13.865 2.464 -11.670 1.00 98.25 172 HIS A N 1
ATOM 1329 C CA . HIS A 1 172 ? 14.609 2.452 -12.927 1.00 98.25 172 HIS A CA 1
ATOM 1330 C C . HIS A 1 172 ? 16.080 2.103 -12.646 1.00 98.25 172 HIS A C 1
ATOM 1332 O O . HIS A 1 172 ? 16.594 2.560 -11.619 1.00 98.25 172 HIS A O 1
ATOM 1338 N N . PRO A 1 173 ? 16.785 1.370 -13.533 1.00 96.94 173 PRO A N 1
ATOM 1339 C CA . PRO A 1 173 ? 18.214 1.076 -13.377 1.00 96.94 173 PRO A CA 1
ATOM 1340 C C . PRO A 1 173 ? 19.094 2.314 -13.128 1.00 96.94 173 PRO A C 1
ATOM 1342 O O . PRO A 1 173 ? 20.012 2.259 -12.316 1.00 96.94 173 PRO A O 1
ATOM 1345 N N . ASP A 1 174 ? 18.759 3.450 -13.748 1.00 97.56 174 ASP A N 1
ATOM 1346 C CA . ASP A 1 174 ? 19.467 4.734 -13.570 1.00 97.56 174 ASP A CA 1
ATOM 1347 C C . ASP A 1 174 ? 18.993 5.552 -12.348 1.00 97.56 174 ASP A C 1
ATOM 1349 O O . ASP A 1 174 ? 19.293 6.738 -12.229 1.00 97.56 174 ASP A O 1
ATOM 1353 N N . ASN A 1 175 ? 18.221 4.944 -11.442 1.00 97.38 175 ASN A N 1
ATOM 1354 C CA . ASN A 1 175 ? 17.664 5.577 -10.243 1.00 97.38 175 ASN A CA 1
ATOM 1355 C C . ASN A 1 175 ? 16.784 6.822 -10.510 1.00 97.38 175 ASN A C 1
ATOM 1357 O O . ASN A 1 175 ? 16.751 7.763 -9.719 1.00 97.38 175 ASN A O 1
ATOM 1361 N N . THR A 1 176 ? 16.045 6.832 -11.620 1.00 97.50 176 THR A N 1
ATOM 1362 C CA . THR A 1 176 ? 15.133 7.923 -12.025 1.00 97.50 176 THR A CA 1
ATOM 1363 C C . THR A 1 176 ? 13.658 7.641 -11.710 1.00 97.50 176 THR A C 1
ATOM 1365 O O . THR A 1 176 ? 12.781 8.405 -12.112 1.00 97.50 176 THR A O 1
ATOM 1368 N N . GLY A 1 177 ? 13.369 6.538 -11.013 1.00 97.81 177 GLY A N 1
ATOM 1369 C CA . GLY A 1 177 ? 12.011 6.130 -10.655 1.00 97.81 177 GLY A CA 1
ATOM 1370 C C . GLY A 1 177 ? 11.377 6.958 -9.536 1.00 97.81 177 GLY A C 1
ATOM 1371 O O . GLY A 1 177 ? 12.012 7.848 -8.954 1.00 97.81 177 GLY A O 1
ATOM 1372 N N . LEU A 1 178 ? 10.108 6.656 -9.242 1.00 98.19 178 LEU A N 1
ATOM 1373 C CA . LEU A 1 178 ? 9.354 7.291 -8.153 1.00 98.19 178 LEU A CA 1
ATOM 1374 C C . LEU A 1 178 ? 10.022 7.105 -6.789 1.00 98.19 178 LEU A C 1
ATOM 1376 O O . LEU A 1 178 ? 9.906 8.001 -5.949 1.00 98.19 178 LEU A O 1
ATOM 1380 N N . ASP A 1 179 ? 10.742 5.999 -6.603 1.00 97.88 179 ASP A N 1
ATOM 1381 C CA . ASP A 1 179 ? 11.532 5.725 -5.411 1.00 97.88 179 ASP A CA 1
ATOM 1382 C C . ASP A 1 179 ? 13.022 5.516 -5.720 1.00 97.88 179 ASP A C 1
ATOM 1384 O O . ASP A 1 179 ? 13.431 5.350 -6.875 1.00 97.88 179 ASP A O 1
ATOM 1388 N N . ASP A 1 180 ? 13.845 5.593 -4.677 1.00 97.00 180 ASP A N 1
ATOM 1389 C CA . ASP A 1 180 ? 15.263 5.276 -4.745 1.00 97.00 180 ASP A CA 1
ATOM 1390 C C . ASP A 1 180 ? 15.475 3.773 -4.948 1.00 97.00 180 ASP A C 1
ATOM 1392 O O . ASP A 1 180 ? 15.041 2.951 -4.148 1.00 97.00 180 ASP A O 1
ATOM 1396 N N . LEU A 1 181 ? 16.228 3.399 -5.986 1.00 96.75 181 LEU A N 1
ATOM 1397 C CA . LEU A 1 181 ? 16.528 2.000 -6.310 1.00 96.75 181 LEU A CA 1
ATOM 1398 C C . LEU A 1 181 ? 17.173 1.241 -5.138 1.00 96.75 181 LEU A C 1
ATOM 1400 O O . LEU A 1 181 ? 16.995 0.034 -5.018 1.00 96.75 181 LEU A O 1
ATOM 1404 N N . ALA A 1 182 ? 17.892 1.941 -4.260 1.00 95.62 182 ALA A N 1
ATOM 1405 C CA . ALA A 1 182 ? 18.485 1.350 -3.065 1.00 95.62 182 ALA A CA 1
ATOM 1406 C C . ALA A 1 182 ? 17.442 0.819 -2.060 1.00 95.62 182 ALA A C 1
ATOM 1408 O O . ALA A 1 182 ? 17.762 -0.089 -1.294 1.00 95.62 182 ALA A O 1
ATOM 1409 N N . ASN A 1 183 ? 16.207 1.337 -2.074 1.00 93.69 183 ASN A N 1
ATOM 1410 C CA . ASN A 1 183 ? 15.111 0.838 -1.236 1.00 93.69 183 ASN A CA 1
ATOM 1411 C C . ASN A 1 183 ? 14.607 -0.524 -1.727 1.00 93.69 183 ASN A C 1
ATOM 1413 O O . ASN A 1 183 ? 14.311 -1.400 -0.919 1.00 93.69 183 ASN A O 1
ATOM 1417 N N . ALA A 1 184 ? 14.660 -0.757 -3.041 1.00 94.38 184 ALA A N 1
ATOM 1418 C CA . ALA A 1 184 ? 14.484 -2.081 -3.626 1.00 94.38 184 ALA A CA 1
ATOM 1419 C C . ALA A 1 184 ? 15.680 -3.018 -3.362 1.00 94.38 184 ALA A C 1
ATOM 1421 O O . ALA A 1 184 ? 15.678 -4.167 -3.793 1.00 94.38 184 ALA A O 1
ATOM 1422 N N . GLY A 1 185 ? 16.720 -2.577 -2.654 1.00 92.88 185 GLY A N 1
ATOM 1423 C CA . GLY A 1 185 ? 17.896 -3.374 -2.325 1.00 92.88 185 GLY A CA 1
ATOM 1424 C C . GLY A 1 185 ? 19.053 -3.184 -3.305 1.00 92.88 185 GLY A C 1
ATOM 1425 O O . GLY A 1 185 ? 19.301 -2.095 -3.819 1.00 92.88 185 GLY A O 1
ATOM 1426 N N . VAL A 1 186 ? 19.832 -4.246 -3.501 1.00 92.31 186 VAL A N 1
ATOM 1427 C CA . VAL A 1 186 ? 21.077 -4.224 -4.289 1.00 92.31 186 VAL A CA 1
ATOM 1428 C C . VAL A 1 186 ? 21.172 -5.462 -5.182 1.00 92.31 186 VAL A C 1
ATOM 1430 O O . VAL A 1 186 ? 20.500 -6.458 -4.896 1.00 92.31 186 VAL A O 1
ATOM 1433 N N . PRO A 1 187 ? 22.026 -5.464 -6.227 1.00 91.62 187 PRO A N 1
ATOM 1434 C CA . PRO A 1 187 ? 22.263 -6.650 -7.047 1.00 91.62 187 PRO A CA 1
ATOM 1435 C C . PRO A 1 187 ? 22.502 -7.917 -6.210 1.00 91.62 187 PRO A C 1
ATOM 1437 O O . PRO A 1 187 ? 23.363 -7.938 -5.332 1.00 91.62 187 PRO A O 1
ATOM 1440 N N . GLY A 1 188 ? 21.708 -8.963 -6.466 1.00 89.69 188 GLY A N 1
ATOM 1441 C CA . GLY A 1 188 ? 21.720 -10.233 -5.722 1.00 89.69 188 GLY A CA 1
ATOM 1442 C C . GLY A 1 188 ? 20.834 -10.271 -4.466 1.00 89.69 188 GLY A C 1
ATOM 1443 O O . GLY A 1 188 ? 20.530 -11.352 -3.966 1.00 89.69 188 GLY A O 1
ATOM 1444 N N . HIS A 1 189 ? 20.358 -9.121 -3.983 1.00 91.94 189 HIS A N 1
ATOM 1445 C CA . HIS A 1 189 ? 19.530 -8.991 -2.780 1.00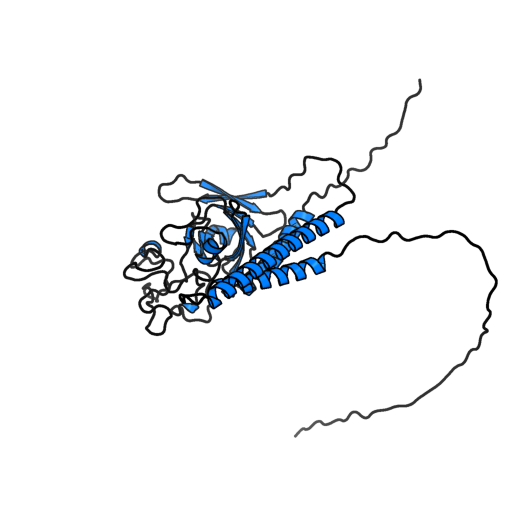 91.94 189 HIS A CA 1
ATOM 1446 C C . HIS A 1 189 ? 18.389 -7.979 -2.972 1.00 91.94 189 HIS A C 1
ATOM 1448 O O . HIS A 1 189 ? 18.201 -7.075 -2.157 1.00 91.94 189 HIS A O 1
ATOM 1454 N N . TRP A 1 190 ? 17.617 -8.133 -4.049 1.00 94.31 190 TRP A N 1
ATOM 1455 C CA . TRP A 1 190 ? 16.480 -7.256 -4.332 1.00 94.31 190 TRP A CA 1
ATOM 1456 C C . TRP A 1 190 ? 15.235 -7.589 -3.493 1.00 94.31 190 TRP A C 1
ATOM 1458 O O . TRP A 1 190 ? 14.880 -8.761 -3.312 1.00 94.31 190 TRP A O 1
ATOM 1468 N N . GLN A 1 191 ? 14.546 -6.541 -3.062 1.00 91.12 191 GLN A N 1
ATOM 1469 C CA . GLN A 1 191 ? 13.255 -6.466 -2.376 1.00 91.12 191 GLN A CA 1
ATOM 1470 C C . GLN A 1 191 ? 12.318 -5.599 -3.243 1.00 91.12 191 GLN A C 1
ATOM 1472 O O . GLN A 1 191 ? 12.807 -4.839 -4.072 1.00 91.12 191 GLN A O 1
ATOM 1477 N N . GLY A 1 192 ? 10.997 -5.775 -3.166 1.00 92.12 192 GLY A N 1
ATOM 1478 C CA . GLY A 1 192 ? 10.054 -4.947 -3.947 1.00 92.12 192 GLY A CA 1
ATOM 1479 C C . GLY A 1 192 ? 10.110 -5.085 -5.481 1.00 92.12 192 GLY A C 1
ATOM 1480 O O . GLY A 1 192 ? 9.417 -4.369 -6.203 1.00 92.12 192 GLY A O 1
ATOM 1481 N N . LEU A 1 193 ? 10.925 -6.005 -6.022 1.00 98.00 193 LEU A N 1
ATOM 1482 C CA . LEU A 1 193 ? 11.054 -6.277 -7.462 1.00 98.00 193 LEU A CA 1
ATOM 1483 C C . LEU A 1 193 ? 10.671 -7.719 -7.801 1.00 98.00 193 LEU A C 1
ATOM 1485 O O . LEU A 1 193 ? 11.081 -8.673 -7.125 1.00 98.00 193 LEU A O 1
ATOM 1489 N N . ALA A 1 194 ? 9.938 -7.885 -8.902 1.00 98.06 194 ALA A N 1
ATOM 1490 C CA . ALA A 1 194 ? 9.700 -9.182 -9.512 1.00 98.06 194 ALA A CA 1
ATOM 1491 C C . ALA A 1 194 ? 11.002 -9.706 -10.123 1.00 98.06 194 ALA A C 1
ATOM 1493 O O . ALA A 1 194 ? 11.699 -8.986 -10.839 1.00 98.06 194 ALA A O 1
ATOM 1494 N N . LYS A 1 195 ? 11.321 -10.973 -9.855 1.00 97.50 195 LYS A N 1
ATOM 1495 C CA . LYS A 1 195 ? 12.599 -11.591 -10.219 1.00 97.50 195 LYS A CA 1
ATOM 1496 C C . LYS A 1 195 ? 12.408 -12.881 -10.999 1.00 97.50 195 LYS A C 1
ATOM 1498 O O . LYS A 1 195 ? 11.413 -13.582 -10.797 1.00 97.50 195 LYS A O 1
ATOM 1503 N N . ASN A 1 196 ? 13.385 -13.199 -11.841 1.00 95.69 196 ASN A N 1
ATOM 1504 C CA . ASN A 1 196 ? 13.523 -14.511 -12.463 1.00 95.69 196 ASN A CA 1
ATOM 1505 C C . ASN A 1 196 ? 14.041 -15.562 -11.454 1.00 95.69 196 ASN A C 1
ATOM 1507 O O . ASN A 1 196 ? 14.222 -15.280 -10.267 1.00 95.69 196 ASN A O 1
ATOM 1511 N N . GLU A 1 197 ? 14.259 -16.791 -11.928 1.00 94.94 197 GLU A N 1
ATOM 1512 C CA . GLU A 1 197 ? 14.735 -17.909 -11.097 1.00 94.94 197 GLU A CA 1
ATOM 1513 C C . GLU A 1 197 ? 16.150 -17.687 -10.536 1.00 94.94 197 GLU A C 1
ATOM 1515 O O . GLU A 1 197 ? 16.451 -18.169 -9.444 1.00 94.94 197 GLU A O 1
ATOM 1520 N N . ASP A 1 198 ? 16.977 -16.897 -11.224 1.00 94.00 198 ASP A N 1
ATOM 1521 C CA . ASP A 1 198 ? 18.335 -16.531 -10.804 1.00 94.00 198 ASP A CA 1
ATOM 1522 C C . ASP A 1 198 ? 18.355 -15.365 -9.793 1.00 94.00 198 ASP A C 1
ATOM 1524 O O . ASP A 1 198 ? 19.405 -14.993 -9.268 1.00 94.00 198 ASP A O 1
ATOM 1528 N N . GLY A 1 199 ? 17.188 -14.789 -9.482 1.00 94.31 199 GLY A N 1
ATOM 1529 C CA . GLY A 1 199 ? 17.051 -13.654 -8.570 1.00 94.31 199 GLY A CA 1
ATOM 1530 C C . GLY A 1 199 ? 17.316 -12.290 -9.215 1.00 94.31 199 GLY A C 1
ATOM 1531 O O . GLY A 1 199 ? 17.373 -11.286 -8.498 1.00 94.31 199 GLY A O 1
ATOM 1532 N N . GLU A 1 200 ? 17.446 -12.228 -10.541 1.00 96.25 200 GLU A N 1
ATOM 1533 C CA . GLU A 1 200 ? 17.599 -10.981 -11.288 1.00 96.25 200 GLU A CA 1
ATOM 1534 C C . GLU A 1 200 ? 16.231 -10.323 -11.539 1.00 96.25 200 GLU A C 1
ATOM 1536 O O . GLU A 1 200 ? 15.274 -11.019 -11.898 1.00 96.25 200 GLU A O 1
ATOM 1541 N N . PRO A 1 201 ? 16.100 -8.995 -11.364 1.00 97.94 201 PRO A N 1
ATOM 1542 C CA . PRO A 1 201 ? 14.850 -8.296 -11.615 1.00 97.94 201 PRO A CA 1
ATOM 1543 C C . PRO A 1 201 ? 14.450 -8.332 -13.088 1.00 97.94 201 PRO A C 1
ATOM 1545 O O . PRO A 1 201 ? 15.279 -8.129 -13.976 1.00 97.94 201 PRO A O 1
ATOM 1548 N N . PHE A 1 202 ? 13.159 -8.507 -13.353 1.00 98.44 202 PHE A N 1
ATOM 1549 C CA . PHE A 1 202 ? 12.629 -8.297 -14.695 1.00 98.44 202 PHE A CA 1
ATOM 1550 C C . PHE A 1 202 ? 12.661 -6.813 -15.061 1.00 98.44 202 PHE A C 1
ATOM 1552 O O . PHE A 1 202 ? 12.330 -5.956 -14.241 1.00 98.44 202 PHE A O 1
ATOM 1559 N N . VAL A 1 203 ? 13.001 -6.526 -16.316 1.00 98.44 203 VAL A N 1
ATOM 1560 C CA . VAL A 1 203 ? 12.890 -5.196 -16.922 1.00 98.44 203 VAL A CA 1
ATOM 1561 C C . VAL A 1 203 ? 11.688 -5.201 -17.860 1.00 98.44 203 VAL A C 1
ATOM 1563 O O . VAL A 1 203 ? 11.518 -6.133 -18.646 1.00 98.44 203 VAL A O 1
ATOM 1566 N N . GLN A 1 204 ? 10.866 -4.165 -17.763 1.00 98.69 204 GLN A N 1
ATOM 1567 C CA . GLN A 1 204 ? 9.705 -3.942 -18.613 1.00 98.69 204 GLN A CA 1
ATOM 1568 C C . GLN A 1 204 ? 10.115 -3.815 -20.079 1.00 98.69 204 GLN A C 1
ATOM 1570 O O . GLN A 1 204 ? 11.038 -3.068 -20.428 1.00 98.69 204 GLN A O 1
ATOM 1575 N N . GLY A 1 205 ? 9.419 -4.562 -20.931 1.00 98.12 205 GLY A N 1
ATOM 1576 C CA . GLY A 1 205 ? 9.619 -4.574 -22.370 1.00 98.12 205 GLY A CA 1
ATOM 1577 C C . GLY A 1 205 ? 9.004 -3.358 -23.073 1.00 98.12 205 GLY A C 1
ATOM 1578 O O . GLY A 1 205 ? 8.376 -2.514 -22.440 1.00 98.12 205 GLY A O 1
ATOM 1579 N N . PRO A 1 206 ? 9.156 -3.261 -24.406 1.00 97.69 206 PRO A N 1
ATOM 1580 C CA . PRO A 1 206 ? 8.653 -2.131 -25.195 1.00 97.69 206 PRO A CA 1
ATOM 1581 C C . PRO A 1 206 ? 7.134 -1.916 -25.139 1.00 97.69 206 PRO A C 1
ATOM 1583 O O . PRO A 1 206 ? 6.684 -0.794 -25.349 1.00 97.69 206 PRO A O 1
ATOM 1586 N N . ASP A 1 207 ? 6.371 -2.978 -24.871 1.00 97.06 207 ASP A N 1
ATOM 1587 C CA . ASP A 1 207 ? 4.902 -2.958 -24.831 1.00 97.06 207 ASP A CA 1
ATOM 1588 C C . ASP A 1 207 ? 4.339 -2.825 -23.402 1.00 97.06 207 ASP A C 1
ATOM 1590 O O . ASP A 1 207 ? 3.123 -2.739 -23.218 1.00 97.06 207 ASP A O 1
ATOM 1594 N N . ASP A 1 208 ? 5.209 -2.819 -22.389 1.00 98.06 208 ASP A N 1
ATOM 1595 C CA . ASP A 1 208 ? 4.819 -2.612 -20.996 1.00 98.06 208 ASP A CA 1
ATOM 1596 C C . ASP A 1 208 ? 4.597 -1.115 -20.699 1.00 98.06 208 ASP A C 1
ATOM 1598 O O . ASP A 1 208 ? 5.064 -0.253 -21.448 1.00 98.06 208 ASP A O 1
ATOM 1602 N N . PRO A 1 209 ? 3.899 -0.757 -19.601 1.00 97.94 209 PRO A N 1
ATOM 1603 C CA . PRO A 1 209 ? 3.540 0.633 -19.316 1.00 97.94 209 PRO A CA 1
ATOM 1604 C C . PRO A 1 209 ? 4.733 1.591 -19.179 1.00 97.94 209 PRO A C 1
ATOM 1606 O O . PRO A 1 209 ? 4.593 2.774 -19.489 1.00 97.94 209 PRO A O 1
ATOM 1609 N N . PHE A 1 210 ? 5.886 1.097 -18.713 1.00 98.38 210 PHE A N 1
ATOM 1610 C CA . PHE A 1 210 ? 7.114 1.881 -18.564 1.00 98.38 210 PHE A CA 1
ATOM 1611 C C . PHE A 1 210 ? 8.338 1.093 -19.058 1.00 98.38 210 PHE A C 1
ATOM 1613 O O . PHE A 1 210 ? 9.075 0.520 -18.253 1.00 98.38 210 PHE A O 1
ATOM 1620 N N . PRO A 1 211 ? 8.592 1.062 -20.379 1.00 98.44 211 PRO A N 1
ATOM 1621 C CA . PRO A 1 211 ? 9.723 0.331 -20.944 1.00 98.44 211 PRO A CA 1
ATOM 1622 C C . PRO A 1 211 ? 11.059 0.754 -20.319 1.00 98.44 211 PRO A C 1
ATOM 1624 O O . PRO A 1 211 ? 11.331 1.945 -20.165 1.00 98.44 211 PRO A O 1
ATOM 1627 N N . GLY A 1 212 ? 11.898 -0.221 -19.964 1.00 98.44 212 GLY A N 1
ATOM 1628 C CA . GLY A 1 212 ? 13.205 0.011 -19.330 1.00 98.44 212 GLY A CA 1
ATOM 1629 C C . GLY A 1 212 ? 13.184 0.140 -17.801 1.00 98.44 212 GLY A C 1
ATOM 1630 O O . GLY A 1 212 ? 14.238 0.042 -17.175 1.00 98.44 212 GLY A O 1
ATOM 1631 N N . TYR A 1 213 ? 12.013 0.287 -17.176 1.00 98.75 213 TYR A N 1
ATOM 1632 C CA . TYR A 1 213 ? 11.877 0.227 -15.718 1.00 98.75 213 TYR A CA 1
ATOM 1633 C C . TYR A 1 213 ? 11.876 -1.222 -15.232 1.00 98.75 213 TYR A C 1
ATOM 1635 O O . TYR A 1 213 ? 11.512 -2.137 -15.970 1.00 98.75 213 TYR A O 1
ATOM 1643 N N . TYR A 1 214 ? 12.241 -1.455 -13.973 1.00 98.75 214 TYR A N 1
ATOM 1644 C CA . TYR A 1 214 ? 12.050 -2.775 -13.380 1.00 98.75 214 TYR A CA 1
ATOM 1645 C C . TYR A 1 214 ? 10.561 -3.071 -13.178 1.00 98.75 214 TYR A C 1
ATOM 1647 O O . TYR A 1 214 ? 9.746 -2.166 -12.994 1.00 98.75 214 TYR A O 1
ATOM 1655 N N . VAL A 1 215 ? 10.198 -4.351 -13.190 1.00 98.81 215 VAL A N 1
ATOM 1656 C CA . VAL A 1 215 ? 8.867 -4.795 -12.766 1.00 98.81 215 VAL A CA 1
ATOM 1657 C C . VAL A 1 215 ? 8.822 -4.742 -11.239 1.00 98.81 215 VAL A C 1
ATOM 1659 O O . VAL A 1 215 ? 9.351 -5.623 -10.558 1.00 98.81 215 VAL A O 1
ATOM 1662 N N . SER A 1 216 ? 8.227 -3.682 -10.698 1.00 98.62 216 SER A N 1
ATOM 1663 C CA . SER A 1 216 ? 8.021 -3.528 -9.256 1.00 98.62 216 SER A CA 1
ATOM 1664 C C . SER A 1 216 ? 6.892 -4.434 -8.759 1.00 98.62 216 SER A C 1
ATOM 1666 O O . SER A 1 216 ? 5.928 -4.688 -9.483 1.00 98.62 216 SER A O 1
ATOM 1668 N N . ALA A 1 217 ? 7.027 -4.956 -7.542 1.00 98.56 217 ALA A N 1
ATOM 1669 C CA . ALA A 1 217 ? 6.221 -6.053 -7.040 1.00 98.56 217 ALA A CA 1
ATOM 1670 C C . ALA A 1 217 ? 5.793 -5.870 -5.587 1.00 98.56 217 ALA A C 1
ATOM 1672 O O . ALA A 1 217 ? 6.634 -5.671 -4.725 1.00 98.56 217 ALA A O 1
ATOM 1673 N N . THR A 1 218 ? 4.508 -6.105 -5.332 1.00 98.69 218 THR A N 1
ATOM 1674 C CA . THR A 1 218 ? 3.909 -6.203 -3.995 1.00 98.69 218 THR A CA 1
ATOM 1675 C C . THR A 1 218 ? 3.657 -7.658 -3.581 1.00 98.69 218 THR A C 1
ATOM 1677 O O . THR A 1 218 ? 3.480 -8.544 -4.430 1.00 98.69 218 THR A O 1
ATOM 1680 N N . ALA A 1 219 ? 3.543 -7.936 -2.278 1.00 98.31 219 ALA A N 1
ATOM 1681 C CA . ALA A 1 219 ? 3.156 -9.259 -1.775 1.00 98.31 219 ALA A CA 1
ATOM 1682 C C . ALA A 1 219 ? 1.751 -9.693 -2.241 1.00 98.31 219 ALA A C 1
ATOM 1684 O O . ALA A 1 219 ? 1.547 -10.861 -2.607 1.00 98.31 219 ALA A O 1
ATOM 1685 N N . LEU A 1 220 ? 0.772 -8.779 -2.251 1.00 98.69 220 LEU A N 1
ATOM 1686 C CA . LEU A 1 220 ? -0.527 -9.017 -2.878 1.00 98.69 220 LEU A CA 1
ATOM 1687 C C . LEU A 1 220 ? -0.360 -8.991 -4.399 1.00 98.69 220 LEU A C 1
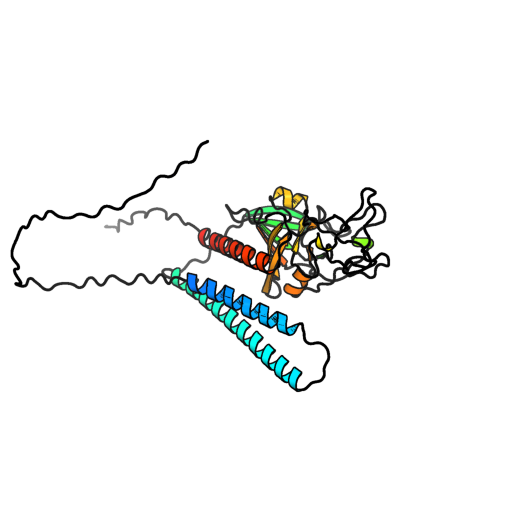ATOM 1689 O O . LEU A 1 220 ? 0.146 -8.024 -4.956 1.00 98.69 220 LEU A O 1
ATOM 1693 N N . SER A 1 221 ? -0.789 -10.047 -5.086 1.00 98.44 221 SER A N 1
ATOM 1694 C CA . SER A 1 221 ? -0.625 -10.157 -6.538 1.00 98.44 221 SER A CA 1
ATOM 1695 C C . SER A 1 221 ? -1.718 -10.998 -7.189 1.00 98.44 221 SER A C 1
ATOM 1697 O O . SER A 1 221 ? -2.261 -11.930 -6.588 1.00 98.44 221 SER A O 1
ATOM 1699 N N . ASP A 1 222 ? -2.025 -10.689 -8.446 1.00 98.25 222 ASP A N 1
ATOM 1700 C CA . ASP A 1 222 ? -2.880 -11.506 -9.297 1.00 98.25 222 ASP A CA 1
ATOM 1701 C C . ASP A 1 222 ? -2.092 -12.703 -9.839 1.00 98.25 222 ASP A C 1
ATOM 1703 O O . ASP A 1 222 ? -1.356 -12.635 -10.823 1.00 98.25 222 ASP A O 1
ATOM 1707 N N . ARG A 1 223 ? -2.274 -13.852 -9.190 1.00 96.94 223 ARG A N 1
ATOM 1708 C CA . ARG A 1 223 ? -1.583 -15.097 -9.550 1.00 96.94 223 ARG A CA 1
ATOM 1709 C C . ARG A 1 223 ? -2.008 -15.680 -10.901 1.00 96.94 223 ARG A C 1
ATOM 1711 O O . ARG A 1 223 ? -1.420 -16.676 -11.312 1.00 96.94 223 ARG A O 1
ATOM 1718 N N . THR A 1 224 ? -3.010 -15.108 -11.571 1.00 97.88 224 THR A N 1
ATOM 1719 C CA . THR A 1 224 ? -3.381 -15.503 -12.939 1.00 97.88 224 THR A CA 1
ATOM 1720 C C . THR A 1 224 ? -2.466 -14.886 -13.999 1.00 97.88 224 THR A C 1
ATOM 1722 O O . THR A 1 224 ? -2.416 -15.388 -15.121 1.00 97.88 224 THR A O 1
ATOM 1725 N N . LYS A 1 225 ? -1.705 -13.845 -13.640 1.00 98.19 225 LYS A N 1
ATOM 1726 C CA . LYS A 1 225 ? -0.759 -13.156 -14.520 1.00 98.19 225 LYS A CA 1
ATOM 1727 C C . LYS A 1 225 ? 0.675 -13.677 -14.350 1.00 98.19 225 LYS A C 1
ATOM 1729 O O . LYS A 1 225 ? 1.035 -14.108 -13.249 1.00 98.19 225 LYS A O 1
ATOM 1734 N N . PRO A 1 226 ? 1.522 -13.638 -15.394 1.00 98.00 226 PRO A N 1
ATOM 1735 C CA . PRO A 1 226 ? 2.950 -13.950 -15.287 1.00 98.00 226 PRO A CA 1
ATOM 1736 C C . PRO A 1 226 ? 3.674 -13.089 -14.241 1.00 98.00 226 PRO A C 1
ATOM 1738 O O . PRO A 1 226 ? 3.254 -11.976 -13.953 1.00 98.00 226 PRO A O 1
ATOM 1741 N N . VAL A 1 227 ? 4.765 -13.597 -13.657 1.00 98.12 227 VAL A N 1
ATOM 1742 C CA . VAL A 1 227 ? 5.548 -12.862 -12.634 1.00 98.12 227 VAL A CA 1
ATOM 1743 C C . VAL A 1 227 ? 6.150 -11.570 -13.198 1.00 98.12 227 VAL A C 1
ATOM 1745 O O . VAL A 1 227 ? 6.269 -10.589 -12.481 1.00 98.12 227 VAL A O 1
ATOM 1748 N N . ASN A 1 228 ? 6.494 -11.556 -14.483 1.00 97.88 228 ASN A N 1
ATOM 1749 C CA . ASN A 1 228 ? 7.063 -10.403 -15.172 1.00 97.88 228 ASN A CA 1
ATOM 1750 C C . ASN A 1 228 ? 6.014 -9.440 -15.762 1.00 97.88 228 ASN A C 1
ATOM 1752 O O . ASN A 1 228 ? 6.409 -8.511 -16.450 1.00 97.88 228 ASN A O 1
ATOM 1756 N N . ASP A 1 229 ? 4.712 -9.655 -15.539 1.00 98.50 229 ASP A N 1
ATOM 1757 C CA . ASP A 1 229 ? 3.653 -8.729 -15.969 1.00 98.50 229 ASP A CA 1
ATOM 1758 C C . ASP A 1 229 ? 3.487 -7.626 -14.905 1.00 98.50 229 ASP A C 1
ATOM 1760 O O . ASP A 1 229 ? 3.060 -7.941 -13.791 1.00 98.50 229 ASP A O 1
ATOM 1764 N N . PRO A 1 230 ? 3.766 -6.340 -15.199 1.00 98.25 230 PRO A N 1
ATOM 1765 C CA . PRO A 1 230 ? 3.591 -5.255 -14.229 1.00 98.25 230 PRO A CA 1
ATOM 1766 C C . PRO A 1 230 ? 2.165 -5.148 -13.675 1.00 98.25 230 PRO A C 1
ATOM 1768 O O . PRO A 1 230 ? 1.975 -4.812 -12.509 1.00 98.25 230 PRO A O 1
ATOM 1771 N N . ALA A 1 231 ? 1.144 -5.503 -14.462 1.00 97.81 231 ALA A N 1
ATOM 1772 C CA . ALA A 1 231 ? -0.253 -5.476 -14.030 1.00 97.81 231 ALA A CA 1
ATOM 1773 C C . ALA A 1 231 ? -0.624 -6.630 -13.077 1.00 97.81 231 ALA A C 1
ATOM 1775 O O . ALA A 1 231 ? -1.782 -6.745 -12.671 1.00 97.81 231 ALA A O 1
ATOM 1776 N N . ARG A 1 232 ? 0.325 -7.513 -12.732 1.00 98.50 232 ARG A N 1
ATOM 1777 C CA . ARG A 1 232 ? 0.164 -8.532 -11.685 1.00 98.50 232 ARG A CA 1
ATOM 1778 C C . ARG A 1 232 ? 0.091 -7.923 -10.287 1.00 98.50 232 ARG A C 1
ATOM 1780 O O . ARG A 1 232 ? -0.520 -8.526 -9.402 1.00 98.50 232 ARG A O 1
ATOM 1787 N N . TYR A 1 233 ? 0.746 -6.792 -10.070 1.00 98.75 233 TYR A N 1
ATOM 1788 C CA . TYR A 1 233 ? 0.979 -6.222 -8.746 1.00 98.75 233 TYR A CA 1
ATOM 1789 C C . TYR A 1 233 ? 0.040 -5.049 -8.459 1.00 98.75 233 TYR A C 1
ATOM 1791 O O . TYR A 1 233 ? -0.644 -4.543 -9.350 1.00 98.75 233 TYR A O 1
ATOM 1799 N N . VAL A 1 234 ? -0.062 -4.661 -7.188 1.00 98.69 234 VAL A N 1
ATOM 1800 C CA . VAL A 1 234 ? -0.934 -3.559 -6.773 1.00 98.69 234 VAL A CA 1
ATOM 1801 C C . VAL A 1 234 ? -0.220 -2.238 -7.054 1.00 98.69 234 VAL A C 1
ATOM 1803 O O . VAL A 1 234 ? 0.762 -1.922 -6.403 1.00 98.69 234 VAL A O 1
ATOM 1806 N N . ASP A 1 235 ? -0.721 -1.452 -8.006 1.00 98.75 235 ASP A N 1
ATOM 1807 C CA . ASP A 1 235 ? -0.113 -0.169 -8.382 1.00 98.75 235 ASP A CA 1
ATOM 1808 C C . ASP A 1 235 ? -0.227 0.868 -7.246 1.00 98.75 235 ASP A C 1
ATOM 1810 O O . ASP A 1 235 ? -1.298 1.456 -7.042 1.00 98.75 235 ASP A O 1
ATOM 1814 N N . ALA A 1 236 ? 0.875 1.119 -6.524 1.00 98.75 236 ALA A N 1
ATOM 1815 C CA . ALA A 1 236 ? 0.940 2.066 -5.404 1.00 98.75 236 ALA A CA 1
ATOM 1816 C C . ALA A 1 236 ? 0.546 3.504 -5.768 1.00 98.75 236 ALA A C 1
ATOM 1818 O O . ALA A 1 236 ? 0.084 4.254 -4.903 1.00 98.75 236 ALA A O 1
ATOM 1819 N N . SER A 1 237 ? 0.687 3.895 -7.039 1.00 98.56 237 SER A N 1
ATOM 1820 C CA . SER A 1 237 ? 0.299 5.230 -7.508 1.00 98.56 237 SER A CA 1
ATOM 1821 C C . SER A 1 237 ? -1.217 5.391 -7.664 1.00 98.56 237 SER A C 1
ATOM 1823 O O . SER A 1 237 ? -1.711 6.515 -7.733 1.00 98.56 237 SER A O 1
ATOM 1825 N N . LYS A 1 238 ? -1.971 4.281 -7.693 1.00 98.62 238 LYS A N 1
ATOM 1826 C CA . LYS A 1 238 ? -3.419 4.276 -7.963 1.00 98.62 238 LYS A CA 1
ATOM 1827 C C . LYS A 1 238 ? -4.257 3.682 -6.841 1.00 98.62 238 LYS A C 1
ATOM 1829 O O . LYS A 1 238 ? -5.375 4.140 -6.617 1.00 98.62 238 LYS A O 1
ATOM 1834 N N . ILE A 1 239 ? -3.759 2.649 -6.167 1.00 98.81 239 ILE A N 1
ATOM 1835 C CA . ILE A 1 239 ? -4.523 1.891 -5.177 1.00 98.81 239 ILE A CA 1
ATOM 1836 C C . ILE A 1 239 ? -4.030 2.237 -3.770 1.00 98.81 239 ILE A C 1
ATOM 1838 O O . ILE A 1 239 ? -2.863 1.996 -3.450 1.00 98.81 239 ILE A O 1
ATOM 1842 N N . PRO A 1 240 ? -4.901 2.774 -2.895 1.00 98.88 240 PRO A N 1
ATOM 1843 C CA . PRO A 1 240 ? -4.582 2.920 -1.485 1.00 98.88 240 PRO A CA 1
ATOM 1844 C C . PRO A 1 240 ? -4.348 1.547 -0.855 1.00 98.88 240 PRO A C 1
ATOM 1846 O O . PRO A 1 240 ? -5.249 0.704 -0.812 1.00 98.88 240 PRO A O 1
ATOM 1849 N N . PHE A 1 241 ? -3.145 1.322 -0.342 1.00 98.94 241 PHE A N 1
ATOM 1850 C CA . PHE A 1 241 ? -2.836 0.122 0.415 1.00 98.94 241 PHE A CA 1
ATOM 1851 C C . PHE A 1 241 ? -1.974 0.436 1.634 1.00 98.94 241 PHE A C 1
ATOM 1853 O O . PHE A 1 241 ? -1.265 1.439 1.666 1.00 98.94 241 PHE A O 1
ATOM 1860 N N . ILE A 1 242 ? -2.060 -0.429 2.641 1.00 98.94 242 ILE A N 1
ATOM 1861 C CA . ILE A 1 242 ? -1.190 -0.424 3.817 1.00 98.94 242 ILE A CA 1
ATOM 1862 C C . ILE A 1 242 ? -0.178 -1.560 3.722 1.00 98.94 242 ILE A C 1
ATOM 1864 O O . ILE A 1 242 ? -0.441 -2.587 3.085 1.00 98.94 242 ILE A O 1
ATOM 1868 N N . VAL A 1 243 ? 0.928 -1.391 4.434 1.00 98.81 243 VAL A N 1
ATOM 1869 C CA . VAL A 1 243 ? 1.964 -2.405 4.605 1.00 98.81 243 VAL A CA 1
ATOM 1870 C C . VAL A 1 243 ? 2.004 -2.835 6.068 1.00 98.81 243 VAL A C 1
ATOM 1872 O O . VAL A 1 243 ? 1.957 -2.003 6.979 1.00 98.81 243 VAL A O 1
ATOM 1875 N N . LEU A 1 244 ? 2.078 -4.146 6.309 1.00 98.50 244 LEU A N 1
ATOM 1876 C CA . LEU A 1 244 ? 2.196 -4.705 7.660 1.00 98.50 244 LEU A CA 1
ATOM 1877 C C . LEU A 1 244 ? 3.469 -5.547 7.807 1.00 98.50 244 LEU A C 1
ATOM 1879 O O . LEU A 1 244 ? 3.798 -6.308 6.893 1.00 98.50 244 LEU A O 1
ATOM 1883 N N . PRO A 1 245 ? 4.130 -5.507 8.981 1.00 97.00 245 PRO A N 1
ATOM 1884 C CA . PRO A 1 245 ? 5.217 -6.425 9.295 1.00 97.00 245 PRO A CA 1
ATOM 1885 C C . PRO A 1 245 ? 4.732 -7.875 9.221 1.00 97.00 245 PRO A C 1
ATOM 1887 O O . PRO A 1 245 ? 3.748 -8.247 9.867 1.00 97.00 245 PRO A O 1
ATOM 1890 N N . GLY A 1 246 ? 5.446 -8.734 8.489 1.00 93.62 246 GLY A N 1
ATOM 1891 C CA . GLY A 1 246 ? 5.002 -10.114 8.239 1.00 93.62 246 GLY A CA 1
ATOM 1892 C C . GLY A 1 246 ? 4.812 -10.969 9.501 1.00 93.62 246 GLY A C 1
ATOM 1893 O O . GLY A 1 246 ? 3.944 -11.845 9.537 1.00 93.62 246 GLY A O 1
ATOM 1894 N N . GLY A 1 247 ? 5.602 -10.714 10.550 1.00 92.88 247 GLY A N 1
ATOM 1895 C CA . GLY A 1 247 ? 5.440 -11.355 11.860 1.00 92.88 247 GLY A CA 1
ATOM 1896 C C . GLY A 1 247 ? 4.145 -10.931 12.555 1.00 92.88 247 GLY A C 1
ATOM 1897 O O . GLY A 1 247 ? 3.358 -11.788 12.960 1.00 92.88 247 GLY A O 1
ATOM 1898 N N . LEU A 1 248 ? 3.890 -9.619 12.607 1.00 94.50 248 LEU A N 1
ATOM 1899 C CA . LEU A 1 248 ? 2.686 -9.040 13.203 1.00 94.50 248 LEU A CA 1
ATOM 1900 C C . LEU A 1 248 ? 1.424 -9.484 12.458 1.00 94.50 248 LEU A 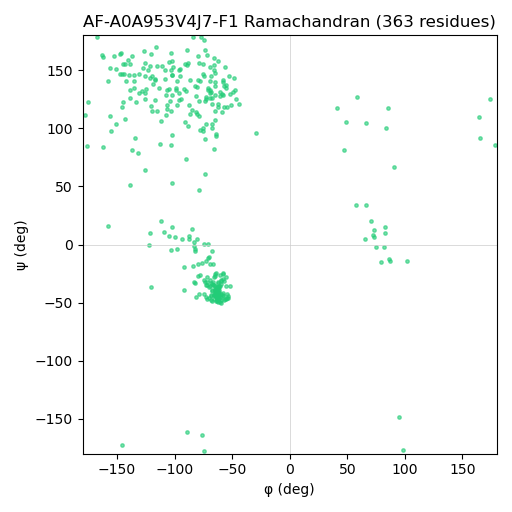C 1
ATOM 1902 O O . LEU A 1 248 ? 0.481 -9.962 13.083 1.00 94.50 248 LEU A O 1
ATOM 1906 N N . ALA A 1 249 ? 1.422 -9.385 11.126 1.00 96.31 249 ALA A N 1
ATOM 1907 C CA . ALA A 1 249 ? 0.289 -9.794 10.302 1.00 96.31 249 ALA A CA 1
ATOM 1908 C C . ALA A 1 249 ? -0.095 -11.256 10.572 1.00 96.31 249 ALA A C 1
ATOM 1910 O O . ALA A 1 249 ? -1.256 -11.559 10.838 1.00 96.31 249 ALA A O 1
ATOM 1911 N N . ARG A 1 250 ? 0.894 -12.158 10.613 1.00 94.75 250 ARG A N 1
ATOM 1912 C CA . ARG A 1 250 ? 0.677 -13.579 10.920 1.00 94.75 250 ARG A CA 1
ATOM 1913 C C . ARG A 1 250 ? 0.136 -13.797 12.330 1.00 94.75 250 ARG A C 1
ATOM 1915 O O . ARG A 1 250 ? -0.773 -14.606 12.495 1.00 94.75 250 ARG A O 1
ATOM 1922 N N . GLN A 1 251 ? 0.683 -13.097 13.323 1.00 94.25 251 GLN A N 1
ATOM 1923 C CA . GLN A 1 251 ? 0.242 -13.193 14.716 1.00 94.25 251 GLN A CA 1
ATOM 1924 C C . GLN A 1 251 ? -1.210 -12.729 14.891 1.00 94.25 251 GLN A C 1
ATOM 1926 O O . GLN A 1 251 ? -1.949 -13.329 15.667 1.00 94.25 251 GLN A O 1
ATOM 1931 N N . LEU A 1 252 ? -1.625 -11.703 14.146 1.00 94.81 252 LEU A N 1
ATOM 1932 C CA . LEU A 1 252 ? -2.970 -11.121 14.203 1.00 94.81 252 LEU A CA 1
ATOM 1933 C C . LEU A 1 252 ? -3.942 -11.706 13.168 1.00 94.81 252 LEU A C 1
ATOM 1935 O O . LEU A 1 252 ? -5.075 -11.247 13.048 1.00 94.81 252 LEU A O 1
ATOM 1939 N N . GLY A 1 253 ? -3.513 -12.719 12.411 1.00 95.88 253 GLY A N 1
ATOM 1940 C CA . GLY A 1 253 ? -4.335 -13.391 11.406 1.00 95.88 253 GLY A CA 1
ATOM 1941 C C . GLY A 1 253 ? -4.606 -12.580 10.133 1.00 95.88 253 GLY A C 1
ATOM 1942 O O . GLY A 1 253 ? -5.391 -13.040 9.304 1.00 95.88 253 GLY A O 1
ATOM 1943 N N . ALA A 1 254 ? -3.960 -11.425 9.956 1.00 98.00 254 ALA A N 1
ATOM 1944 C CA . ALA A 1 254 ? -4.066 -10.607 8.753 1.00 98.00 254 ALA A CA 1
ATOM 1945 C C . ALA A 1 254 ? -3.280 -11.212 7.584 1.00 98.00 254 ALA A C 1
ATOM 1947 O O . ALA A 1 254 ? -2.223 -11.831 7.758 1.00 98.00 254 ALA A O 1
ATOM 1948 N N . ARG A 1 255 ? -3.792 -11.026 6.368 1.00 98.25 255 ARG A N 1
ATOM 1949 C CA . ARG A 1 255 ? -3.219 -11.564 5.128 1.00 98.25 255 ARG A CA 1
ATOM 1950 C C . ARG A 1 255 ? -3.312 -10.534 4.005 1.00 98.25 255 ARG A C 1
ATOM 1952 O O . ARG A 1 255 ? -4.310 -9.815 3.957 1.00 98.25 255 ARG A O 1
ATOM 1959 N N . PRO A 1 256 ? -2.336 -10.485 3.076 1.00 98.69 256 PRO A N 1
ATOM 1960 C CA . PRO A 1 256 ? -2.443 -9.619 1.910 1.00 98.69 256 PRO A CA 1
ATOM 1961 C C . PRO A 1 256 ? -3.799 -9.800 1.223 1.00 98.69 256 PRO A C 1
ATOM 1963 O O . PRO A 1 256 ? -4.240 -10.931 0.999 1.00 98.69 256 PRO A O 1
ATOM 1966 N N . GLY A 1 257 ? -4.464 -8.687 0.928 1.00 98.56 257 GLY A N 1
ATOM 1967 C CA . GLY A 1 257 ? -5.834 -8.644 0.422 1.00 98.56 257 GLY A CA 1
ATOM 1968 C C . GLY A 1 257 ? -6.897 -8.286 1.463 1.00 98.56 257 GLY A C 1
ATOM 1969 O O . GLY A 1 257 ? -8.013 -7.966 1.062 1.00 98.56 257 GLY A O 1
ATOM 1970 N N . ASP A 1 258 ? -6.583 -8.328 2.761 1.00 98.88 258 ASP A N 1
ATOM 1971 C CA . ASP A 1 258 ? -7.483 -7.846 3.818 1.00 98.88 258 ASP A CA 1
ATOM 1972 C C . ASP A 1 258 ? -7.694 -6.332 3.733 1.00 98.88 258 ASP A C 1
ATOM 1974 O O . ASP A 1 258 ? -6.815 -5.594 3.298 1.00 98.88 258 ASP A O 1
ATOM 1978 N N . PHE A 1 259 ? -8.855 -5.853 4.163 1.00 98.88 259 PHE A N 1
ATOM 1979 C CA . PHE A 1 259 ? -9.207 -4.438 4.103 1.00 98.88 259 PHE A CA 1
ATOM 1980 C C . PHE A 1 259 ? -8.760 -3.657 5.341 1.00 98.88 259 PHE A C 1
ATOM 1982 O O . PHE A 1 259 ? -8.610 -4.207 6.437 1.00 98.88 259 PHE A O 1
ATOM 1989 N N . ALA A 1 260 ? -8.592 -2.346 5.174 1.00 98.88 260 ALA A N 1
ATOM 1990 C CA . ALA A 1 260 ? -8.248 -1.420 6.240 1.00 98.88 260 ALA A CA 1
ATOM 1991 C C . ALA A 1 260 ? -8.891 -0.041 6.040 1.00 98.88 260 ALA A C 1
ATOM 1993 O O . ALA A 1 260 ? -9.015 0.453 4.922 1.00 98.88 260 ALA A O 1
ATOM 1994 N N . ALA A 1 261 ? -9.247 0.616 7.141 1.00 98.75 261 ALA A N 1
ATOM 1995 C CA . ALA A 1 261 ? -9.594 2.032 7.168 1.00 98.75 261 ALA A CA 1
ATOM 1996 C C . ALA A 1 261 ? -8.452 2.821 7.814 1.00 98.75 261 ALA A C 1
ATOM 1998 O O . ALA A 1 261 ? -7.943 2.432 8.867 1.00 98.75 261 ALA A O 1
ATOM 1999 N N . VAL A 1 262 ? -8.050 3.927 7.191 1.00 98.75 262 VAL A N 1
ATOM 2000 C CA . VAL A 1 262 ? -6.914 4.734 7.645 1.00 98.75 262 VAL A CA 1
ATOM 2001 C C . VAL A 1 262 ? -7.360 6.172 7.851 1.00 98.75 262 VAL A C 1
ATOM 2003 O O . VAL A 1 262 ? -8.043 6.751 7.004 1.00 98.75 262 VAL A O 1
ATOM 2006 N N . PHE A 1 263 ? -6.971 6.749 8.983 1.00 98.31 263 PHE A N 1
ATOM 2007 C CA . PHE A 1 263 ? -7.382 8.080 9.410 1.00 98.31 263 PHE A CA 1
ATOM 2008 C C . PHE A 1 263 ? -6.151 8.924 9.711 1.00 98.31 263 PHE A C 1
ATOM 2010 O O . PHE A 1 263 ? -5.277 8.523 10.477 1.00 98.31 263 PHE A O 1
ATOM 2017 N N . ASN A 1 264 ? -6.108 10.124 9.150 1.00 96.88 264 ASN A N 1
ATOM 2018 C CA . ASN A 1 264 ? -5.154 11.145 9.534 1.00 96.88 264 ASN A CA 1
ATOM 2019 C C . ASN A 1 264 ? -5.774 11.996 10.646 1.00 96.88 264 ASN A C 1
ATOM 2021 O O . ASN A 1 264 ? -6.647 12.833 10.413 1.00 96.88 264 ASN A O 1
ATOM 2025 N N . LEU A 1 265 ? -5.310 11.780 11.874 1.00 92.69 265 LEU A N 1
ATOM 2026 C CA . LEU A 1 265 ? -5.847 12.426 13.071 1.00 92.69 265 LEU A CA 1
ATOM 2027 C C . LEU A 1 265 ? -5.533 13.927 13.132 1.00 92.69 265 LEU A C 1
ATOM 2029 O O . LEU A 1 265 ? -6.163 14.650 13.896 1.00 92.69 265 LEU A O 1
ATOM 2033 N N . GLN A 1 266 ? -4.572 14.409 12.338 1.00 92.25 266 GLN A N 1
ATOM 2034 C CA . GLN A 1 266 ? -4.171 15.816 12.346 1.00 92.25 266 GLN A CA 1
ATOM 2035 C C . GLN A 1 266 ? -5.088 16.694 11.490 1.00 92.25 266 GLN A C 1
ATOM 2037 O O . GLN A 1 266 ? -5.286 17.862 11.814 1.00 92.25 266 GLN A O 1
ATOM 2042 N N . ASN A 1 267 ? -5.627 16.155 10.392 1.00 93.50 267 ASN A N 1
ATOM 2043 C CA . ASN A 1 267 ? -6.454 16.912 9.445 1.00 93.50 267 ASN A CA 1
ATOM 2044 C C . ASN A 1 267 ? -7.865 16.328 9.242 1.00 93.50 267 ASN A C 1
ATOM 2046 O O . ASN A 1 267 ? -8.636 16.876 8.457 1.00 93.50 267 ASN A O 1
ATOM 2050 N N . GLY A 1 268 ? -8.200 15.221 9.912 1.00 89.06 268 GLY A N 1
ATOM 2051 C CA . GLY A 1 268 ? -9.510 14.570 9.840 1.00 89.06 268 GLY A CA 1
ATOM 2052 C C . GLY A 1 268 ? -9.776 13.783 8.550 1.00 89.06 268 GLY A C 1
ATOM 2053 O O . GLY A 1 268 ? -10.829 13.151 8.432 1.00 89.06 268 GLY A O 1
ATOM 2054 N N . LYS A 1 269 ? -8.848 13.778 7.582 1.00 94.38 269 LYS A N 1
ATOM 2055 C CA . LYS A 1 269 ? -8.998 13.000 6.346 1.00 94.38 269 LYS A CA 1
ATOM 2056 C C . LYS A 1 269 ? -8.929 11.509 6.645 1.00 94.38 269 LYS A C 1
ATOM 2058 O O . LYS A 1 269 ? -8.180 11.059 7.509 1.00 94.38 269 LYS A O 1
ATOM 2063 N N . ASN A 1 270 ? -9.697 10.732 5.898 1.00 96.88 270 ASN A N 1
ATOM 2064 C CA . ASN A 1 270 ? -9.702 9.281 5.982 1.00 96.88 270 ASN A CA 1
ATOM 2065 C C . ASN A 1 270 ? -9.918 8.673 4.600 1.00 96.88 270 ASN A C 1
ATOM 2067 O O . ASN A 1 270 ? -10.472 9.318 3.711 1.00 96.88 270 ASN A O 1
ATOM 2071 N N . THR A 1 271 ? -9.452 7.444 4.427 1.00 97.81 271 THR A N 1
ATOM 2072 C CA . THR A 1 271 ? -9.662 6.657 3.212 1.00 97.81 271 THR A CA 1
ATOM 2073 C C . THR A 1 271 ? -9.636 5.176 3.554 1.00 97.81 271 THR A C 1
ATOM 2075 O O . THR A 1 271 ? -9.137 4.762 4.605 1.00 97.81 271 THR A O 1
ATOM 2078 N N . TYR A 1 272 ? -10.174 4.374 2.646 1.00 98.75 272 TYR A N 1
ATOM 2079 C CA . TYR A 1 272 ? -10.110 2.924 2.713 1.00 98.75 272 TYR A CA 1
ATOM 2080 C C . TYR A 1 272 ? -8.936 2.413 1.895 1.00 98.75 272 TYR A C 1
ATOM 2082 O O . TYR A 1 272 ? -8.489 3.075 0.957 1.00 98.75 272 TYR A O 1
ATOM 2090 N N . ALA A 1 273 ? -8.406 1.275 2.315 1.00 98.88 273 ALA A N 1
ATOM 2091 C CA . ALA A 1 273 ? -7.190 0.686 1.800 1.00 98.88 273 ALA A CA 1
ATOM 2092 C C . ALA A 1 273 ? -7.272 -0.843 1.854 1.00 98.88 273 ALA A C 1
ATOM 2094 O O . ALA A 1 273 ? -8.099 -1.424 2.559 1.00 98.88 273 ALA A O 1
ATOM 2095 N N . ILE A 1 274 ? -6.382 -1.494 1.117 1.00 98.88 274 ILE A N 1
ATOM 2096 C CA . ILE A 1 274 ? -6.157 -2.940 1.176 1.00 98.88 274 ILE A CA 1
ATOM 2097 C C . ILE A 1 274 ? -4.779 -3.225 1.789 1.00 98.88 274 ILE A C 1
ATOM 2099 O O . ILE A 1 274 ? -3.885 -2.395 1.717 1.00 98.88 274 ILE A O 1
ATOM 2103 N N . PHE A 1 275 ? -4.566 -4.375 2.411 1.00 98.88 275 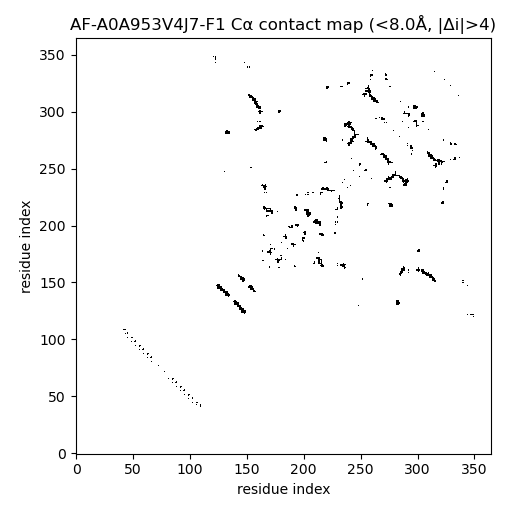PHE A N 1
ATOM 2104 C CA . PHE A 1 275 ? -3.244 -4.827 2.834 1.00 98.88 275 PHE A CA 1
ATOM 2105 C C . PHE A 1 275 ? -2.493 -5.314 1.589 1.00 98.88 275 PHE A C 1
ATOM 2107 O O . PHE A 1 275 ? -2.743 -6.417 1.098 1.00 98.88 275 PHE A O 1
ATOM 2114 N N . GLY A 1 276 ? -1.657 -4.437 1.031 1.00 98.62 276 GLY A N 1
ATOM 2115 C CA . GLY A 1 276 ? -1.047 -4.601 -0.290 1.00 98.62 276 GLY A CA 1
ATOM 2116 C C . GLY A 1 276 ? 0.313 -5.282 -0.247 1.00 98.62 276 GLY A C 1
ATOM 2117 O O . GLY A 1 276 ? 0.578 -6.151 -1.078 1.00 98.62 276 GLY A O 1
ATOM 2118 N N . ASP A 1 277 ? 1.134 -4.956 0.750 1.00 98.56 277 ASP A N 1
ATOM 2119 C CA . ASP A 1 277 ? 2.496 -5.477 0.831 1.00 98.56 277 ASP A CA 1
ATOM 2120 C C . ASP A 1 277 ? 2.934 -5.847 2.245 1.00 98.56 277 ASP A C 1
ATOM 2122 O O . ASP A 1 277 ? 2.358 -5.386 3.223 1.00 98.56 277 ASP A O 1
ATOM 2126 N N . VAL A 1 278 ? 3.949 -6.699 2.359 1.00 97.94 278 VAL A N 1
ATOM 2127 C CA . VAL A 1 278 ? 4.527 -7.159 3.618 1.00 97.94 278 VAL A CA 1
ATOM 2128 C C . VAL A 1 278 ? 5.889 -6.512 3.822 1.00 97.94 278 VAL A C 1
ATOM 2130 O O . VAL A 1 278 ? 6.864 -6.868 3.166 1.00 97.94 278 VAL A O 1
ATOM 2133 N N . GLY A 1 279 ? 5.954 -5.629 4.812 1.00 93.56 279 GLY A N 1
ATOM 2134 C CA . GLY A 1 279 ? 7.169 -4.918 5.179 1.00 93.56 279 GLY A CA 1
ATOM 2135 C C . GLY A 1 279 ? 8.083 -5.713 6.121 1.00 93.56 279 GLY A C 1
ATOM 2136 O O . GLY A 1 279 ? 7.748 -6.827 6.562 1.00 93.56 279 GLY A O 1
ATOM 2137 N N . PRO A 1 280 ? 9.240 -5.128 6.477 1.00 90.25 280 PRO A N 1
ATOM 2138 C CA . PRO A 1 280 ? 10.197 -5.732 7.398 1.00 90.25 280 PRO A CA 1
ATOM 2139 C C . PRO A 1 280 ? 9.593 -5.939 8.793 1.00 90.25 280 PRO A C 1
ATOM 2141 O O . PRO A 1 280 ? 8.612 -5.310 9.182 1.00 90.25 280 PRO A O 1
ATOM 2144 N N . PHE A 1 281 ? 10.173 -6.863 9.561 1.00 90.38 281 PHE A N 1
ATOM 2145 C CA . PHE A 1 281 ? 9.589 -7.363 10.812 1.00 90.38 281 PHE A CA 1
ATOM 2146 C C . PHE A 1 281 ? 9.606 -6.363 11.978 1.00 90.38 281 PHE A C 1
ATOM 2148 O O . PHE A 1 281 ? 8.960 -6.627 12.989 1.00 90.38 281 PHE A O 1
ATOM 2155 N N . ASP A 1 282 ? 10.335 -5.258 11.849 1.00 87.44 282 ASP A N 1
ATOM 2156 C CA . ASP A 1 282 ? 10.624 -4.260 12.882 1.00 87.44 282 ASP A CA 1
ATOM 2157 C C . ASP A 1 282 ? 10.156 -2.841 12.507 1.00 87.44 282 ASP A C 1
ATOM 2159 O O . ASP A 1 282 ? 10.467 -1.881 13.214 1.00 87.44 282 ASP A O 1
ATOM 2163 N N . ARG A 1 283 ? 9.374 -2.680 11.428 1.00 91.31 283 ARG A N 1
ATOM 2164 C CA . ARG A 1 283 ? 8.789 -1.389 11.016 1.00 91.31 283 ARG A CA 1
ATOM 2165 C C . ARG A 1 283 ? 7.278 -1.493 10.851 1.00 91.31 283 ARG A C 1
ATOM 2167 O O . ARG A 1 283 ? 6.760 -2.517 10.424 1.00 91.31 283 ARG A O 1
ATOM 2174 N N . ILE A 1 284 ? 6.561 -0.422 11.196 1.00 95.38 284 ILE A N 1
ATOM 2175 C CA . ILE A 1 284 ? 5.103 -0.329 11.050 1.00 95.38 284 ILE A CA 1
ATOM 2176 C C . ILE A 1 284 ? 4.671 1.108 10.749 1.00 95.38 284 ILE A C 1
ATOM 2178 O O . ILE A 1 284 ? 5.233 2.068 11.289 1.00 95.38 284 ILE A O 1
ATOM 2182 N N . GLY A 1 285 ? 3.606 1.250 9.963 1.00 96.50 285 GLY A N 1
ATOM 2183 C CA . GLY A 1 285 ? 3.106 2.544 9.511 1.00 96.50 285 GLY A CA 1
ATOM 2184 C C . GLY A 1 285 ? 3.751 2.916 8.190 1.00 96.50 285 GLY A C 1
ATOM 2185 O O . GLY A 1 285 ? 4.532 3.856 8.127 1.00 96.50 285 GLY A O 1
ATOM 2186 N N . GLU A 1 286 ? 3.420 2.146 7.165 1.00 98.19 286 GLU A N 1
ATOM 2187 C CA . GLU A 1 286 ? 3.842 2.337 5.787 1.00 98.19 286 GLU A CA 1
ATOM 2188 C C . GLU A 1 286 ? 2.621 2.145 4.887 1.00 98.19 286 GLU A C 1
ATOM 2190 O O . GLU A 1 286 ? 1.705 1.376 5.216 1.00 98.19 286 GLU A O 1
ATOM 2195 N N . GLY A 1 287 ? 2.564 2.896 3.795 1.00 98.62 287 GLY A N 1
ATOM 2196 C CA . GLY A 1 287 ? 1.417 2.887 2.907 1.00 98.62 287 GLY A CA 1
ATOM 2197 C C . GLY A 1 287 ? 1.723 3.463 1.538 1.00 98.62 287 GLY A C 1
ATOM 2198 O O . GLY A 1 287 ? 2.693 4.197 1.363 1.00 98.62 287 GLY A O 1
ATOM 2199 N N . SER A 1 288 ? 0.869 3.142 0.574 1.00 98.88 288 SER A N 1
ATOM 2200 C CA . SER A 1 288 ? 1.087 3.522 -0.817 1.00 98.88 288 SER A CA 1
ATOM 2201 C C . SER A 1 288 ? 1.027 5.030 -1.054 1.00 98.88 288 SER A C 1
ATOM 2203 O O . SER A 1 288 ? 0.409 5.791 -0.298 1.00 98.88 288 SER A O 1
ATOM 2205 N N . MET A 1 289 ? 1.603 5.471 -2.171 1.00 98.81 289 MET A N 1
ATOM 2206 C CA . MET A 1 289 ? 1.505 6.861 -2.625 1.00 98.81 289 MET A CA 1
ATOM 2207 C C . MET A 1 289 ? 0.047 7.344 -2.720 1.00 98.81 289 MET A C 1
ATOM 2209 O O . MET A 1 289 ? -0.277 8.431 -2.237 1.00 98.81 289 MET A O 1
ATOM 2213 N N . ALA A 1 290 ? -0.850 6.521 -3.277 1.00 98.88 290 ALA A N 1
ATOM 2214 C CA . ALA A 1 290 ? -2.277 6.830 -3.380 1.00 98.88 290 ALA A CA 1
ATOM 2215 C C . ALA A 1 290 ? -2.956 6.971 -2.006 1.00 98.88 290 ALA A C 1
ATOM 2217 O O . ALA A 1 290 ? -3.807 7.844 -1.813 1.00 98.88 290 ALA A O 1
ATOM 2218 N N . LEU A 1 291 ? -2.568 6.143 -1.028 1.00 98.88 291 LEU A N 1
ATOM 2219 C CA . LEU A 1 291 ? -3.049 6.265 0.347 1.00 98.88 291 LEU A CA 1
ATOM 2220 C C . LEU A 1 291 ? -2.609 7.602 0.964 1.00 98.88 291 LEU A C 1
ATOM 2222 O O . LEU A 1 291 ? -3.435 8.327 1.526 1.00 98.88 291 LEU A O 1
ATOM 2226 N N . ALA A 1 292 ? -1.331 7.952 0.829 1.00 98.88 292 ALA A N 1
ATOM 2227 C CA . ALA A 1 292 ? -0.787 9.196 1.363 1.00 98.88 292 ALA A CA 1
ATOM 2228 C C . ALA A 1 292 ? -1.455 10.439 0.758 1.00 98.88 292 ALA A C 1
ATOM 2230 O O . ALA A 1 292 ? -1.868 11.334 1.501 1.00 98.88 292 ALA A O 1
ATOM 2231 N N . GLU A 1 293 ? -1.641 10.461 -0.563 1.00 98.75 293 GLU A N 1
ATOM 2232 C CA . GLU A 1 293 ? -2.316 11.551 -1.274 1.00 98.75 293 GLU A CA 1
ATOM 2233 C C . GLU A 1 293 ? -3.741 11.768 -0.734 1.00 98.75 293 GLU A C 1
ATOM 2235 O O . GLU A 1 293 ? -4.128 12.881 -0.355 1.00 98.75 293 GLU A O 1
ATOM 2240 N N . ASN A 1 294 ? -4.505 10.680 -0.582 1.00 98.62 294 ASN A N 1
ATOM 2241 C CA . ASN A 1 294 ? -5.868 10.726 -0.053 1.00 98.62 294 ASN A CA 1
ATOM 2242 C C . ASN A 1 294 ? -5.930 11.239 1.394 1.00 98.62 294 ASN A C 1
ATOM 2244 O O . ASN A 1 294 ? -6.872 11.945 1.765 1.00 98.62 294 ASN A O 1
ATOM 2248 N N . LEU A 1 295 ? -4.907 10.950 2.199 1.00 98.19 295 LEU A N 1
ATOM 2249 C CA . LEU A 1 295 ? -4.779 11.423 3.579 1.00 98.19 295 LEU A CA 1
ATOM 2250 C C . LEU A 1 295 ? -4.199 12.841 3.695 1.00 98.19 295 LEU A C 1
ATOM 2252 O O . LEU A 1 295 ? -4.087 13.371 4.806 1.00 98.19 295 LEU A O 1
ATOM 2256 N N . GLY A 1 296 ? -3.851 13.487 2.576 1.00 98.12 296 GLY A N 1
ATOM 2257 C CA . GLY A 1 296 ? -3.201 14.799 2.568 1.00 98.12 296 GLY A CA 1
ATOM 2258 C C . GLY A 1 296 ? -1.793 14.771 3.163 1.00 98.12 296 GLY A C 1
ATOM 2259 O O . GLY A 1 296 ? -1.399 15.716 3.844 1.00 98.12 296 GLY A O 1
ATOM 2260 N N . ILE A 1 297 ? -1.077 13.670 2.958 1.00 98.44 297 ILE A N 1
ATOM 2261 C CA . ILE A 1 297 ? 0.321 13.468 3.336 1.00 98.44 297 ILE A CA 1
ATOM 2262 C C . ILE A 1 297 ? 1.160 13.627 2.068 1.00 98.44 297 ILE A C 1
ATOM 2264 O O . ILE A 1 297 ? 0.725 13.250 0.983 1.00 98.44 297 ILE A O 1
ATOM 2268 N N . ARG A 1 298 ? 2.375 14.175 2.185 1.00 98.44 298 ARG A N 1
ATOM 2269 C CA . ARG A 1 298 ? 3.306 14.240 1.050 1.00 98.44 298 ARG A CA 1
ATOM 2270 C C . ARG A 1 298 ? 3.576 12.815 0.548 1.00 98.44 298 ARG A C 1
ATOM 2272 O O . ARG A 1 298 ? 4.194 12.037 1.264 1.00 98.44 298 ARG A O 1
ATOM 2279 N N . SER A 1 299 ? 3.140 12.500 -0.665 1.00 98.31 299 SER A N 1
ATOM 2280 C CA . SER A 1 299 ? 3.063 11.142 -1.226 1.00 98.31 299 SER A CA 1
ATOM 2281 C C . SER A 1 299 ? 4.343 10.652 -1.916 1.00 98.31 299 SER A C 1
ATOM 2283 O O . SER A 1 299 ? 4.345 9.592 -2.525 1.00 98.31 299 SER A O 1
ATOM 2285 N N . SER A 1 300 ? 5.449 11.399 -1.841 1.00 98.06 300 SER A N 1
ATOM 2286 C CA . SER A 1 300 ? 6.721 11.000 -2.461 1.00 98.06 300 SER A CA 1
ATOM 2287 C C . SER A 1 300 ? 7.388 9.853 -1.696 1.00 98.06 300 SER A C 1
ATOM 2289 O O . SER A 1 300 ? 7.652 10.003 -0.508 1.00 98.06 300 SER A O 1
ATOM 2291 N N . ALA A 1 301 ? 7.742 8.761 -2.375 1.00 97.31 301 ALA A N 1
ATOM 2292 C CA . ALA A 1 301 ? 8.488 7.647 -1.774 1.00 97.31 301 ALA A CA 1
ATOM 2293 C C . ALA A 1 301 ? 9.884 8.061 -1.276 1.00 97.31 301 ALA A C 1
ATOM 2295 O O . ALA A 1 301 ? 10.296 7.725 -0.172 1.00 97.31 301 ALA A O 1
ATOM 2296 N N . ARG A 1 302 ? 10.540 8.963 -2.012 1.00 96.62 302 ARG A N 1
ATOM 2297 C CA . ARG A 1 302 ? 11.891 9.451 -1.694 1.00 96.62 302 ARG A CA 1
ATOM 2298 C C . ARG A 1 302 ? 11.985 10.314 -0.434 1.00 96.62 302 ARG A C 1
ATOM 2300 O O . ARG A 1 302 ? 13.034 10.375 0.199 1.00 96.62 302 ARG A O 1
ATOM 2307 N N . ASN A 1 303 ? 10.955 11.104 -0.121 1.00 95.25 303 ASN A N 1
ATOM 2308 C CA . ASN A 1 303 ? 11.051 12.129 0.938 1.00 95.25 303 ASN A CA 1
ATOM 2309 C C . ASN A 1 303 ? 9.707 12.578 1.539 1.00 95.25 303 ASN A C 1
ATOM 2311 O O . ASN A 1 303 ? 9.614 13.649 2.152 1.00 95.25 303 ASN A O 1
ATOM 2315 N N . GLY A 1 304 ? 8.655 11.803 1.306 1.00 97.06 304 GLY A N 1
ATOM 2316 C CA . GLY A 1 304 ? 7.315 12.039 1.813 1.00 97.06 304 GLY A CA 1
ATOM 2317 C C . GLY A 1 304 ? 7.065 11.399 3.171 1.00 97.06 304 GLY A C 1
ATOM 2318 O O . GLY A 1 304 ? 7.983 11.063 3.918 1.00 97.06 304 GLY A O 1
ATOM 2319 N N . GLY A 1 305 ? 5.783 11.254 3.487 1.00 97.62 305 GLY A N 1
ATOM 2320 C CA . GLY A 1 305 ? 5.324 10.577 4.687 1.00 97.62 305 GLY A CA 1
ATOM 2321 C C . GLY A 1 305 ? 4.955 11.496 5.846 1.00 97.62 305 GLY A C 1
ATOM 2322 O O . GLY A 1 305 ? 4.946 12.727 5.758 1.00 97.62 305 GLY A O 1
ATOM 2323 N N . ALA A 1 306 ? 4.608 10.856 6.958 1.00 96.62 306 ALA A N 1
ATOM 2324 C CA . ALA A 1 306 ? 4.197 11.488 8.202 1.00 96.62 306 ALA A CA 1
ATOM 2325 C C . ALA A 1 306 ? 4.895 10.813 9.388 1.00 96.62 306 ALA A C 1
ATOM 2327 O O . ALA A 1 306 ? 5.027 9.596 9.439 1.00 96.62 306 ALA A O 1
ATOM 2328 N N . ARG A 1 307 ? 5.317 11.588 10.393 1.00 92.94 307 ARG A N 1
ATOM 2329 C CA . ARG A 1 307 ? 6.039 11.030 11.555 1.00 92.94 307 ARG A CA 1
ATOM 2330 C C . ARG A 1 307 ? 5.136 10.332 12.583 1.00 92.94 307 ARG A C 1
ATOM 2332 O O . ARG A 1 307 ? 5.626 9.484 13.323 1.00 92.94 307 ARG A O 1
ATOM 2339 N N . ARG A 1 308 ? 3.858 10.725 12.669 1.00 92.94 308 ARG A N 1
ATOM 2340 C CA . ARG A 1 308 ? 2.856 10.252 13.649 1.00 92.94 308 ARG A CA 1
ATOM 2341 C C . ARG A 1 308 ? 1.439 10.687 13.255 1.00 92.94 308 ARG A C 1
ATOM 2343 O O . ARG A 1 308 ? 1.290 11.483 12.325 1.00 92.94 308 ARG A O 1
ATOM 2350 N N . GLY A 1 309 ? 0.432 10.294 14.035 1.00 92.06 309 GLY A N 1
ATOM 2351 C CA . GLY A 1 309 ? -0.941 10.784 13.895 1.00 92.06 309 GLY A CA 1
ATOM 2352 C C . GLY A 1 309 ? -1.754 10.063 12.829 1.00 92.06 309 GLY A C 1
ATOM 2353 O O . GLY A 1 309 ? -2.788 10.588 12.420 1.00 92.06 309 GLY A O 1
ATOM 2354 N N . ILE A 1 310 ? -1.291 8.904 12.358 1.00 98.31 310 ILE A N 1
ATOM 2355 C CA . ILE A 1 310 ? -2.034 8.069 11.420 1.00 98.31 310 ILE A CA 1
ATOM 2356 C C . ILE A 1 310 ? -2.561 6.853 12.168 1.00 98.31 310 ILE A C 1
ATOM 2358 O O . ILE A 1 310 ? -1.782 6.041 12.665 1.00 98.31 310 ILE A O 1
ATOM 2362 N N . LEU A 1 311 ? -3.883 6.740 12.237 1.00 98.38 311 LEU A N 1
ATOM 2363 C CA . LEU A 1 311 ? -4.578 5.601 12.817 1.00 98.38 311 LEU A CA 1
ATOM 2364 C C . LEU A 1 311 ? -4.922 4.604 11.713 1.00 98.38 311 LEU A C 1
ATOM 2366 O O . LEU A 1 311 ? -5.607 4.947 10.750 1.00 98.38 311 LEU A O 1
ATOM 2370 N N . TYR A 1 312 ? -4.490 3.366 11.899 1.00 98.69 312 TYR A N 1
ATOM 2371 C CA . TYR A 1 312 ? -4.780 2.242 11.020 1.00 98.69 312 TYR A CA 1
ATOM 2372 C C . TYR A 1 312 ? -5.767 1.324 11.729 1.00 98.69 312 TYR A C 1
ATOM 2374 O O . TYR A 1 312 ? -5.517 0.936 12.866 1.00 98.69 312 TYR A O 1
ATOM 2382 N N . LEU A 1 313 ? -6.865 0.965 11.068 1.00 98.38 313 LEU A N 1
ATOM 2383 C CA . LEU A 1 313 ? -7.813 -0.055 11.509 1.00 98.38 313 LEU A CA 1
ATOM 2384 C C . LEU A 1 313 ? -7.855 -1.152 10.451 1.00 98.38 313 LEU A C 1
ATOM 2386 O O . LEU A 1 313 ? -8.276 -0.903 9.325 1.00 98.38 313 LEU A O 1
ATOM 2390 N N . VAL A 1 314 ? -7.422 -2.353 10.811 1.00 98.75 314 VAL A N 1
ATOM 2391 C CA . VAL A 1 314 ? -7.287 -3.493 9.899 1.00 98.75 314 VAL A CA 1
ATOM 2392 C C . VAL A 1 314 ? -8.365 -4.521 10.209 1.00 98.75 314 VAL A C 1
ATOM 2394 O O . VAL A 1 314 ? -8.667 -4.764 11.378 1.00 98.75 314 VAL A O 1
ATOM 2397 N N . PHE A 1 315 ? -8.914 -5.154 9.171 1.00 98.31 315 PHE A N 1
ATOM 2398 C CA . PHE A 1 315 ? -9.943 -6.189 9.273 1.00 98.31 315 PHE A CA 1
ATOM 2399 C C . PHE A 1 315 ? -9.394 -7.556 8.817 1.00 98.31 315 PHE A C 1
ATOM 2401 O O . PHE A 1 315 ? -9.547 -7.912 7.646 1.00 98.31 315 PHE A O 1
ATOM 2408 N N . PRO A 1 316 ? -8.754 -8.343 9.704 1.00 98.19 316 PRO A N 1
ATOM 2409 C CA . PRO A 1 316 ? -8.216 -9.657 9.354 1.00 98.19 316 PRO A CA 1
ATOM 2410 C C . PRO A 1 316 ? -9.259 -10.620 8.785 1.00 98.19 316 PRO A C 1
ATOM 2412 O O . PRO A 1 316 ? -10.358 -10.747 9.330 1.00 98.19 316 PRO A O 1
ATOM 2415 N N . GLY A 1 317 ? -8.890 -11.340 7.725 1.00 96.75 317 GLY A N 1
ATOM 2416 C CA . GLY A 1 317 ? -9.734 -12.351 7.080 1.00 96.75 317 GLY A CA 1
ATOM 2417 C C . GLY A 1 317 ? -10.901 -11.790 6.263 1.00 96.75 317 GLY A C 1
ATOM 2418 O O . GLY A 1 317 ? -11.800 -12.545 5.898 1.00 96.75 317 GLY A O 1
ATOM 2419 N N . SER A 1 318 ? -10.906 -10.485 5.990 1.00 98.00 318 SER A N 1
ATOM 2420 C CA . SER A 1 318 ? -11.927 -9.826 5.170 1.00 98.00 318 SER A CA 1
ATOM 2421 C C . SER A 1 318 ? -11.644 -9.915 3.667 1.00 98.00 318 SER A C 1
ATOM 2423 O O . SER A 1 318 ? -12.546 -9.723 2.851 1.00 98.00 318 SER A O 1
ATOM 2425 N N . GLY A 1 319 ? -10.398 -10.209 3.295 1.00 95.81 319 GLY A N 1
ATOM 2426 C CA . GLY A 1 319 ? -9.941 -10.281 1.918 1.00 95.81 319 GLY A CA 1
ATOM 2427 C C . GLY A 1 319 ? -10.083 -11.656 1.272 1.00 95.81 319 GLY A C 1
ATOM 2428 O O . GLY A 1 319 ? -10.244 -12.685 1.925 1.00 95.81 319 GLY A O 1
ATOM 2429 N N . ASN A 1 320 ? -9.927 -11.689 -0.052 1.00 95.00 320 ASN A N 1
ATOM 2430 C CA . ASN A 1 320 ? -9.872 -12.927 -0.844 1.00 95.00 320 ASN A CA 1
ATOM 2431 C C . ASN A 1 320 ? -8.465 -13.235 -1.395 1.00 95.00 320 ASN A C 1
ATOM 2433 O O . ASN A 1 320 ? -8.311 -14.113 -2.247 1.00 95.00 320 ASN A O 1
ATOM 2437 N N . GLY A 1 321 ? -7.445 -12.502 -0.936 1.00 96.62 321 GLY A N 1
ATOM 2438 C CA . GLY A 1 321 ? -6.059 -12.680 -1.368 1.00 96.62 321 GLY A CA 1
ATOM 2439 C C . GLY A 1 321 ? -5.770 -12.236 -2.803 1.00 96.62 321 GLY A C 1
ATOM 2440 O O . GLY A 1 321 ? -4.796 -12.709 -3.387 1.00 96.62 321 GLY A O 1
ATOM 2441 N N . ARG A 1 322 ? -6.611 -11.374 -3.392 1.00 97.00 322 ARG A N 1
ATOM 2442 C CA . ARG A 1 322 ? -6.414 -10.815 -4.738 1.00 97.00 322 ARG A CA 1
ATOM 2443 C C . ARG A 1 322 ? -6.396 -9.285 -4.706 1.00 97.00 322 ARG A C 1
ATOM 2445 O O . ARG A 1 322 ? -7.097 -8.709 -3.874 1.00 97.00 322 ARG A O 1
ATOM 2452 N N . PRO A 1 323 ? -5.663 -8.630 -5.627 1.00 97.75 323 PRO A N 1
ATOM 2453 C CA . PRO A 1 323 ? -5.860 -7.213 -5.911 1.00 97.75 323 PRO A CA 1
ATOM 2454 C C . PRO A 1 323 ? -7.331 -6.913 -6.225 1.00 97.75 323 PRO A C 1
ATOM 2456 O O . PRO A 1 323 ? -8.027 -7.737 -6.827 1.00 97.75 323 PRO A O 1
ATOM 2459 N N . ARG A 1 324 ? -7.809 -5.739 -5.810 1.00 97.00 324 ARG A N 1
ATOM 2460 C CA . ARG A 1 324 ? -9.200 -5.297 -5.988 1.00 97.00 324 ARG A CA 1
ATOM 2461 C C . ARG A 1 324 ? -9.223 -3.884 -6.579 1.00 97.00 324 ARG A C 1
ATOM 2463 O O . ARG A 1 324 ? -8.332 -3.096 -6.257 1.00 97.00 324 ARG A O 1
ATOM 2470 N N . PRO A 1 325 ? -10.221 -3.539 -7.411 1.00 96.44 325 PRO A N 1
ATOM 2471 C CA . PRO A 1 325 ? -10.425 -2.158 -7.831 1.00 96.44 325 PRO A CA 1
ATOM 2472 C C . PRO A 1 325 ? -10.831 -1.284 -6.636 1.00 96.44 325 PRO A C 1
ATOM 2474 O O . PRO A 1 325 ? -11.406 -1.771 -5.657 1.00 96.44 325 PRO A O 1
ATOM 2477 N N . ILE A 1 326 ? -10.553 0.018 -6.723 1.00 95.94 326 ILE A N 1
ATOM 2478 C CA . ILE A 1 326 ? -10.775 0.966 -5.621 1.00 95.94 326 ILE A CA 1
ATOM 2479 C C . ILE A 1 326 ? -12.245 1.026 -5.189 1.00 95.94 326 ILE A C 1
ATOM 2481 O O . ILE A 1 326 ? -12.539 1.154 -4.003 1.00 95.94 326 ILE A O 1
ATOM 2485 N N . GLU A 1 327 ? -13.181 0.866 -6.125 1.00 96.06 327 GLU A N 1
ATOM 2486 C CA . GLU A 1 327 ? -14.616 0.863 -5.842 1.00 96.06 327 GLU A CA 1
ATOM 2487 C C . GLU A 1 327 ? -15.015 -0.299 -4.920 1.00 96.06 327 GLU A C 1
ATOM 2489 O O . GLU A 1 327 ? -15.826 -0.115 -4.010 1.00 96.06 327 GLU A O 1
ATOM 2494 N N . GLU A 1 328 ? -14.412 -1.475 -5.108 1.00 96.88 328 GLU A N 1
ATOM 2495 C CA . GLU A 1 328 ? -14.662 -2.647 -4.266 1.00 96.88 328 GLU A CA 1
ATOM 2496 C C . GLU A 1 328 ? -13.985 -2.509 -2.902 1.00 96.88 328 GLU A C 1
ATOM 2498 O O . GLU A 1 328 ? -14.625 -2.772 -1.887 1.00 96.88 328 GLU A O 1
ATOM 2503 N N . ILE A 1 329 ? -12.736 -2.025 -2.859 1.00 98.31 329 ILE A N 1
ATOM 2504 C CA . ILE A 1 329 ? -12.051 -1.710 -1.593 1.00 98.31 329 ILE A CA 1
ATOM 2505 C C . ILE A 1 329 ? -12.922 -0.769 -0.763 1.00 98.31 329 ILE A C 1
ATOM 2507 O O . ILE A 1 329 ? -13.146 -1.011 0.424 1.00 98.31 329 ILE A O 1
ATOM 2511 N N . ASN A 1 330 ? -13.469 0.269 -1.396 1.00 96.94 330 ASN A N 1
ATOM 2512 C CA . ASN A 1 330 ? -14.289 1.248 -0.708 1.00 96.94 330 ASN A CA 1
ATOM 2513 C C . ASN A 1 330 ? -15.599 0.654 -0.178 1.00 96.94 330 ASN A C 1
ATOM 2515 O O . ASN A 1 330 ? -15.957 0.886 0.976 1.00 96.94 330 ASN A O 1
ATOM 2519 N N . ALA A 1 331 ? -16.318 -0.109 -1.004 1.00 95.31 331 ALA A N 1
ATOM 2520 C CA . ALA A 1 331 ? -17.611 -0.676 -0.628 1.00 95.31 331 ALA A CA 1
ATOM 2521 C C . ALA A 1 331 ? -17.503 -1.716 0.503 1.00 95.31 331 ALA A C 1
ATOM 2523 O O . ALA A 1 331 ? -18.304 -1.694 1.445 1.00 95.31 331 ALA A O 1
ATOM 2524 N N . GLU A 1 332 ? -16.511 -2.605 0.424 1.00 97.44 332 GLU A N 1
ATOM 2525 C CA . GLU A 1 332 ? -16.294 -3.668 1.412 1.00 97.44 332 GLU A CA 1
ATOM 2526 C C . GLU A 1 332 ? -15.810 -3.082 2.744 1.00 97.44 332 GLU A C 1
ATOM 2528 O O . GLU A 1 332 ? -16.367 -3.377 3.805 1.00 97.44 332 GLU A O 1
ATOM 2533 N N . THR A 1 333 ? -14.831 -2.170 2.698 1.00 97.75 333 THR A N 1
ATOM 2534 C CA . THR A 1 333 ? -14.280 -1.545 3.910 1.00 97.75 333 THR A CA 1
ATOM 2535 C C . THR A 1 333 ? -15.317 -0.696 4.637 1.00 97.75 333 THR A C 1
ATOM 2537 O O . THR A 1 333 ? -15.384 -0.742 5.863 1.00 97.75 333 THR A O 1
ATOM 2540 N N . GLU A 1 334 ? -16.165 0.045 3.916 1.00 95.12 334 GLU A N 1
ATOM 2541 C CA . GLU A 1 334 ? -17.264 0.808 4.523 1.00 95.12 334 GLU A CA 1
ATOM 2542 C C . GLU A 1 334 ? -18.207 -0.114 5.311 1.00 95.12 334 GLU A C 1
ATOM 2544 O O . GLU A 1 334 ? -18.561 0.185 6.451 1.00 95.12 334 GLU A O 1
ATOM 2549 N N . THR A 1 335 ? -18.565 -1.265 4.738 1.00 93.88 335 THR A N 1
ATOM 2550 C CA . THR A 1 335 ? -19.440 -2.252 5.390 1.00 93.88 335 THR A CA 1
ATOM 2551 C C . THR A 1 335 ? -18.801 -2.795 6.673 1.00 93.88 335 THR A C 1
ATOM 2553 O O . THR A 1 335 ? -19.446 -2.846 7.724 1.00 93.88 335 THR A O 1
ATOM 2556 N N . LEU A 1 336 ? -17.510 -3.136 6.623 1.00 95.38 336 LEU A N 1
ATOM 2557 C CA . LEU A 1 336 ? -16.745 -3.616 7.780 1.00 95.38 336 LEU A CA 1
ATOM 2558 C C . LEU A 1 336 ? -16.612 -2.546 8.868 1.00 95.38 336 LEU A C 1
ATOM 2560 O O . LEU A 1 336 ? -16.814 -2.828 10.050 1.00 95.38 336 LEU A O 1
ATOM 2564 N N . LEU A 1 337 ? -16.327 -1.303 8.477 1.00 92.88 337 LEU A N 1
ATOM 2565 C CA . LEU A 1 337 ? -16.204 -0.180 9.397 1.00 92.88 337 LEU A CA 1
ATOM 2566 C C . LEU A 1 337 ? -17.534 0.125 10.092 1.00 92.88 337 LEU A C 1
ATOM 2568 O O . LEU A 1 337 ? -17.548 0.402 11.292 1.00 92.88 337 LEU A O 1
ATOM 2572 N N . GLN A 1 338 ? -18.654 0.053 9.372 1.00 88.94 338 GLN A N 1
ATOM 2573 C CA . GLN A 1 338 ? -19.986 0.225 9.953 1.00 88.94 338 GLN A CA 1
ATOM 2574 C C . GLN A 1 338 ? -20.302 -0.875 10.967 1.00 88.94 338 GLN A C 1
ATOM 2576 O O . GLN A 1 338 ? -20.734 -0.563 12.079 1.00 88.94 338 GLN A O 1
ATOM 2581 N N . ALA A 1 339 ? -20.021 -2.138 10.634 1.00 88.31 339 ALA A N 1
ATOM 2582 C CA . ALA A 1 339 ? -20.185 -3.252 11.564 1.00 88.31 339 ALA A CA 1
ATOM 2583 C C . ALA A 1 339 ? -19.312 -3.072 12.820 1.00 88.31 339 ALA A C 1
ATOM 2585 O O . ALA A 1 339 ? -19.800 -3.199 13.943 1.00 88.31 339 ALA A O 1
ATOM 2586 N N . TRP A 1 340 ? -18.046 -2.681 12.649 1.00 87.31 340 TRP A N 1
ATOM 2587 C CA . TRP A 1 340 ? -17.114 -2.433 13.750 1.00 87.31 340 TRP A CA 1
ATOM 2588 C C . TRP A 1 340 ? -17.549 -1.263 14.647 1.00 87.31 340 TRP A C 1
ATOM 2590 O O . TRP A 1 340 ? -17.590 -1.402 15.871 1.00 87.31 340 TRP A O 1
ATOM 2600 N N . ARG A 1 341 ? -17.989 -0.140 14.066 1.00 84.06 341 ARG A N 1
ATOM 2601 C CA . ARG A 1 341 ? -18.579 0.989 14.813 1.00 84.06 341 ARG A CA 1
ATOM 2602 C C . ARG A 1 341 ? -19.862 0.588 15.539 1.00 84.06 341 ARG A C 1
ATOM 2604 O O . ARG A 1 341 ? -20.107 1.052 16.650 1.00 84.06 341 ARG A O 1
ATOM 2611 N N . GLY A 1 342 ? -20.674 -0.274 14.930 1.00 73.62 342 GLY A N 1
ATOM 2612 C CA . GLY A 1 342 ? -21.830 -0.886 15.577 1.00 73.62 342 GLY A CA 1
ATOM 2613 C C . GLY A 1 342 ? -21.417 -1.693 16.803 1.00 73.62 342 GLY A C 1
ATOM 2614 O O . GLY A 1 342 ? -22.023 -1.532 17.860 1.00 73.62 342 GLY A O 1
ATOM 2615 N N . THR A 1 343 ? -20.331 -2.471 16.712 1.00 69.50 343 THR A N 1
ATOM 2616 C CA . THR A 1 343 ? -19.819 -3.198 17.879 1.00 69.50 343 THR A CA 1
ATOM 2617 C C . THR A 1 343 ? -19.398 -2.257 18.995 1.00 69.50 343 THR A C 1
ATOM 2619 O O . THR A 1 343 ? -19.858 -2.481 20.100 1.00 69.50 343 THR A O 1
ATOM 2622 N N . MET A 1 344 ? -18.684 -1.153 18.725 1.00 65.19 344 MET A N 1
ATOM 2623 C CA . MET A 1 344 ? -18.351 -0.147 19.753 1.00 65.19 344 MET A CA 1
ATOM 2624 C C . MET A 1 344 ? -19.583 0.413 20.474 1.00 65.19 344 MET A C 1
ATOM 2626 O O . MET A 1 344 ? -19.525 0.715 21.662 1.00 65.19 344 MET A O 1
ATOM 2630 N N . ARG A 1 345 ? -20.701 0.573 19.755 1.00 58.22 345 ARG A N 1
ATOM 2631 C CA . ARG A 1 345 ? -21.968 1.038 20.334 1.00 58.22 345 ARG A CA 1
ATOM 2632 C C . ARG A 1 345 ? -22.663 -0.044 21.161 1.00 58.22 345 ARG A C 1
ATOM 2634 O O . ARG A 1 345 ? -23.344 0.297 22.115 1.00 58.22 345 ARG A O 1
ATOM 2641 N N . LEU A 1 346 ? -22.501 -1.322 20.816 1.00 52.69 346 LEU A N 1
ATOM 2642 C CA . LEU A 1 346 ? -23.072 -2.458 21.553 1.00 52.69 346 LEU A CA 1
ATOM 2643 C C . LEU A 1 346 ? -22.209 -2.879 22.752 1.00 52.69 346 LEU A C 1
ATOM 2645 O O . LEU A 1 346 ? -22.741 -3.298 23.774 1.00 52.69 346 LEU A O 1
ATOM 2649 N N . THR A 1 347 ? -20.886 -2.727 22.658 1.00 51.53 347 THR A N 1
ATOM 2650 C CA . THR A 1 347 ? -19.955 -2.818 23.792 1.00 51.53 347 THR A CA 1
ATOM 2651 C C . THR A 1 347 ? -19.899 -1.530 24.609 1.00 51.53 347 THR A C 1
ATOM 2653 O O . THR A 1 347 ? -19.157 -1.478 25.592 1.00 51.53 347 THR A O 1
ATOM 2656 N N . ALA A 1 348 ? -20.732 -0.527 24.297 1.00 45.62 348 ALA A N 1
ATOM 2657 C CA . ALA A 1 348 ? -21.059 0.543 25.228 1.00 45.62 348 ALA A CA 1
ATOM 2658 C C . ALA A 1 348 ? -21.839 -0.047 26.421 1.00 45.62 348 ALA A C 1
ATOM 2660 O O . ALA A 1 348 ? -23.061 -0.016 26.483 1.00 45.62 348 ALA A O 1
ATOM 2661 N N . CYS A 1 349 ? -21.082 -0.608 27.363 1.00 46.81 349 CYS A N 1
ATOM 2662 C CA . CYS A 1 349 ? -21.434 -0.869 28.752 1.00 46.81 349 CYS A CA 1
ATOM 2663 C C . CYS A 1 349 ? -22.803 -1.534 28.974 1.00 46.81 349 CYS A C 1
ATOM 2665 O O . CYS A 1 349 ? -23.756 -0.886 29.408 1.00 46.81 349 CYS A O 1
ATOM 2667 N N . THR A 1 350 ? -22.879 -2.857 28.821 1.00 36.78 350 THR A N 1
ATOM 2668 C CA . THR A 1 350 ? -23.918 -3.634 29.507 1.00 36.78 350 THR A CA 1
ATOM 2669 C C . THR A 1 350 ? -23.695 -3.530 31.017 1.00 36.78 350 THR A C 1
ATOM 2671 O O . THR A 1 350 ? -22.894 -4.268 31.590 1.00 36.78 350 THR A O 1
ATOM 2674 N N . VAL A 1 351 ? -24.379 -2.594 31.674 1.00 35.16 351 VAL A N 1
ATOM 2675 C CA . VAL A 1 351 ? -24.544 -2.617 33.128 1.00 35.16 351 VAL A CA 1
ATOM 2676 C C . VAL A 1 351 ? -25.647 -3.629 33.422 1.00 35.16 351 VAL A C 1
ATOM 2678 O O . VAL A 1 351 ? -26.809 -3.396 33.104 1.00 35.16 351 VAL A O 1
ATOM 2681 N N . GLN A 1 352 ? -25.289 -4.766 34.016 1.00 35.62 352 GLN A N 1
ATOM 2682 C CA . GLN A 1 352 ? -26.255 -5.534 34.797 1.00 35.62 352 GLN A CA 1
ATOM 2683 C C . GLN A 1 352 ? -26.638 -4.670 36.002 1.00 35.62 352 GLN A C 1
ATOM 2685 O O . GLN A 1 352 ? -25.786 -4.371 36.840 1.00 35.62 352 GLN A O 1
ATOM 2690 N N . GLU A 1 353 ? -27.898 -4.242 36.081 1.00 31.92 353 GLU A N 1
ATOM 2691 C CA . GLU A 1 353 ? -28.415 -3.599 37.288 1.00 31.92 353 GLU A CA 1
ATOM 2692 C C . GLU A 1 353 ? -28.317 -4.579 38.471 1.00 31.92 353 GLU A C 1
ATOM 2694 O O . GLU A 1 353 ? -28.813 -5.707 38.375 1.00 31.92 353 GLU A O 1
ATOM 2699 N N . PRO A 1 354 ? -27.711 -4.203 39.610 1.00 35.56 354 PRO A N 1
ATOM 2700 C CA . PRO A 1 354 ? -27.916 -4.953 40.836 1.00 35.56 354 PRO A CA 1
ATOM 2701 C C . PRO A 1 354 ? -29.350 -4.717 41.328 1.00 35.56 354 PRO A C 1
ATOM 2703 O O . PRO A 1 354 ? -29.819 -3.581 41.396 1.00 35.56 354 PRO A O 1
ATOM 2706 N N . ALA A 1 355 ? -30.034 -5.807 41.684 1.00 37.47 355 ALA A N 1
ATOM 2707 C CA . ALA A 1 355 ? -31.417 -5.806 42.154 1.00 37.47 355 ALA A CA 1
ATOM 2708 C C . ALA A 1 355 ? -31.678 -4.753 43.256 1.00 37.47 355 ALA A C 1
ATOM 2710 O O . ALA A 1 355 ? -30.823 -4.553 44.130 1.00 37.47 355 ALA A O 1
ATOM 2711 N N . PRO A 1 356 ? -32.865 -4.114 43.272 1.00 36.06 356 PRO A N 1
ATOM 2712 C CA . PRO A 1 356 ? -33.179 -3.068 44.235 1.00 36.06 356 PRO A CA 1
ATOM 2713 C C . PRO A 1 356 ? -33.144 -3.623 45.663 1.00 36.06 356 PRO A C 1
ATOM 2715 O O . PRO A 1 356 ? -33.882 -4.544 46.018 1.00 36.06 356 PRO A O 1
ATOM 2718 N N . ARG A 1 357 ? -32.284 -3.046 46.510 1.00 39.28 357 ARG A N 1
ATOM 2719 C CA . ARG A 1 357 ? -32.352 -3.269 47.956 1.00 39.28 357 ARG A CA 1
ATOM 2720 C C . ARG A 1 357 ? -33.546 -2.492 48.502 1.00 39.28 357 ARG A C 1
ATOM 2722 O O . ARG A 1 357 ? -33.639 -1.282 48.323 1.00 39.28 357 ARG A O 1
ATOM 2729 N N . PHE A 1 358 ? -34.439 -3.220 49.162 1.00 40.81 358 PHE A N 1
ATOM 2730 C CA . PHE A 1 358 ? -35.596 -2.711 49.889 1.00 40.81 358 PHE A CA 1
ATOM 2731 C C . PHE A 1 358 ? -35.251 -1.477 50.739 1.00 40.81 358 PHE A C 1
ATOM 2733 O O . PHE A 1 358 ? -34.425 -1.549 51.647 1.00 40.81 358 PHE A O 1
ATOM 2740 N N . ALA A 1 359 ? -35.934 -0.363 50.473 1.00 44.41 359 ALA A N 1
ATOM 2741 C CA . ALA A 1 359 ? -36.063 0.742 51.410 1.00 44.41 359 ALA A CA 1
ATOM 2742 C C . ALA A 1 359 ? -37.277 0.467 52.306 1.00 44.41 359 ALA A C 1
ATOM 2744 O O . ALA A 1 359 ? -38.397 0.341 51.813 1.00 44.41 359 ALA A O 1
ATOM 2745 N N . GLY A 1 360 ? -37.068 0.374 53.619 1.00 38.59 360 GLY A N 1
ATOM 2746 C CA . GLY A 1 360 ? -38.174 0.236 54.558 1.00 38.59 360 GLY A CA 1
ATOM 2747 C C . GLY A 1 360 ? -37.739 0.108 56.010 1.00 38.59 360 GLY A C 1
ATOM 2748 O O . GLY A 1 360 ? -37.640 -0.999 56.516 1.00 38.59 360 GLY A O 1
ATOM 2749 N N . SER A 1 361 ? -37.527 1.243 56.677 1.00 37.12 361 SER A N 1
ATOM 2750 C CA . SER A 1 361 ? -38.304 1.610 57.872 1.00 37.12 361 SER A CA 1
ATOM 2751 C C . SER A 1 361 ? -37.852 2.982 58.371 1.00 37.12 361 SER A C 1
ATOM 2753 O O . SER A 1 361 ? -36.739 3.141 58.875 1.00 37.12 361 SER A O 1
ATOM 2755 N N . GLN A 1 362 ? -38.734 3.972 58.232 1.00 43.78 362 GLN A N 1
ATOM 2756 C CA . GLN A 1 362 ? -38.704 5.159 59.076 1.00 43.78 362 GLN A CA 1
ATOM 2757 C C . GLN A 1 362 ? -39.011 4.757 60.522 1.00 43.78 362 GLN A C 1
ATOM 2759 O O . GLN A 1 362 ? -39.732 3.789 60.762 1.00 43.78 362 GLN A O 1
ATOM 2764 N N . GLY A 1 363 ? -38.412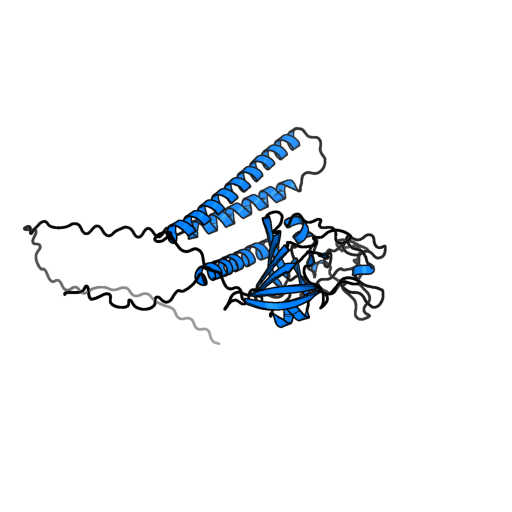 5.477 61.467 1.00 37.38 363 GLY A N 1
ATOM 2765 C CA . GLY A 1 363 ? -38.489 5.168 62.886 1.00 37.38 363 GLY A CA 1
ATOM 2766 C C . GLY A 1 363 ? -39.829 5.488 63.541 1.00 37.38 363 GLY A C 1
ATOM 2767 O O . GLY A 1 363 ? -40.636 6.247 63.013 1.00 37.38 363 GLY A O 1
ATOM 2768 N N . THR A 1 364 ? -39.981 4.958 64.753 1.00 42.00 364 THR A N 1
ATOM 2769 C CA . THR A 1 364 ? -40.813 5.506 65.831 1.00 42.00 364 THR A CA 1
ATOM 2770 C C . THR A 1 364 ? -40.197 5.100 67.171 1.00 42.00 364 THR A C 1
ATOM 2772 O O . THR A 1 364 ? -40.276 3.927 67.544 1.00 42.00 364 THR A O 1
ATOM 2775 N N . ASN A 1 365 ? -39.527 6.041 67.839 1.00 39.72 365 ASN A N 1
ATOM 2776 C CA . ASN A 1 365 ? -39.816 6.547 69.194 1.00 39.72 365 ASN A CA 1
ATOM 2777 C C . ASN A 1 365 ? -38.629 7.323 69.759 1.00 39.72 365 ASN A C 1
ATOM 2779 O O . ASN A 1 365 ? -37.513 6.759 69.781 1.00 39.72 365 ASN A O 1
#

Sequence (365 aa):
MRRAVVLFLGGIFLCSSTVTRGQQVSPKPAPEQVEDQAAPNNAQDCSSSFDAIRQQRQYVERDRRQFVGVDDSRDMQAINNADLRSIELQQDLKILEQKETDLSRCAVVNNGLSAAQDSSRSCSSEPLLNFQVSHDGEPVREVPIWQLPGNTAFFYESGMTIDADGAPNAYHPDNTGLDDLANAGVPGHWQGLAKNEDGEPFVQGPDDPFPGYYVSATALSDRTKPVNDPARYVDASKIPFIVLPGGLARQLGARPGDFAAVFNLQNGKNTYAIFGDVGPFDRIGEGSMALAENLGIRSSARNGGARRGILYLVFPGSGNGRPRPIEEINAETETLLQAWRGTMRLTACTVQEPAPRFAGSQGTN

Radius of gyration: 31.18 Å; Cα contacts (8 Å, |Δi|>4): 599; chains: 1; bounding box: 102×79×99 Å

Mean predicted aligned error: 16.81 Å

Solvent-accessible surface area (backbone atoms only — not comparable to full-atom values): 21141 Å² total; per-residue (Å²): 141,86,87,89,85,83,90,85,82,88,84,89,87,86,90,88,86,86,89,85,88,82,82,93,85,82,90,84,91,80,78,92,82,81,89,81,79,76,76,80,83,79,69,72,82,59,67,67,50,52,58,53,43,56,52,37,52,53,50,35,51,52,47,54,56,64,63,77,71,77,74,96,66,100,42,74,69,55,52,56,51,51,52,49,51,50,51,50,37,56,49,38,48,51,52,40,54,50,46,55,50,48,49,54,48,48,61,45,61,64,62,63,90,75,90,78,89,80,98,81,80,80,77,76,64,45,78,73,48,69,44,64,30,55,50,95,95,50,78,76,44,76,37,60,32,32,31,45,84,100,52,72,40,36,34,36,63,28,24,28,45,34,37,37,45,5,16,49,56,19,32,23,89,87,50,74,25,60,23,54,40,67,77,32,36,48,96,88,54,64,40,51,49,27,54,51,95,88,52,49,67,33,63,31,47,89,89,42,99,36,56,66,13,33,23,21,28,32,72,20,34,39,83,90,47,58,78,76,41,46,86,21,24,47,35,7,72,73,41,31,21,36,34,42,15,53,61,58,28,57,76,59,56,36,49,50,25,11,33,22,45,38,34,25,71,84,78,72,30,56,50,54,21,30,30,35,34,64,42,59,78,34,49,71,36,34,24,12,22,29,33,28,48,62,42,75,33,52,41,43,40,72,80,37,36,42,87,55,53,29,38,41,38,38,35,45,72,69,35,86,52,43,71,73,58,68,71,55,41,43,57,54,33,50,54,51,51,52,54,51,55,48,46,59,61,64,63,56,67,85,74,78,79,77,78,87,76,84,86,85,77,84,88,90,134